Protein AF-A0A0G4HJS1-F1 (afdb_monomer_lite)

Organism: NCBI:txid1169474

Sequence (322 aa):
MRLSVVKHRDQETLGEFMQKNVDGKSRYFSDEWAATKKPARRHFAYYDTVCHKKWFRDRQTDVHTNTIETTWRVVKAFVPRRRFGKDTLQQSLDECEWRRKFDHNVWEAFWEAARRFTFRVIRRTPEVDAVVHEENLWKEAAREVVAEEKKQLREQERKATEEAKLFNEWKFAAEFVVNEEEELEKERDEKRKRAEDLHSDARRYSRGTVPEPAPLPPLSPPPPPQVKSTIESSAMTTITQVPEQLRETYREREKMRLADIRAEVIWEVPEQLLNLIKQPKISPATLQTPPPAILSPLPPPTLSTPWSHLPPMQEPPSKVVL

Radius of gyration: 43.16 Å; chains: 1; bounding box: 102×64×114 Å

pLDDT: mean 78.16, std 17.98, range [33.72, 97.06]

Structure (mmCIF, N/CA/C/O backbone):
data_AF-A0A0G4HJS1-F1
#
_entry.id   AF-A0A0G4HJS1-F1
#
loop_
_atom_site.group_PDB
_atom_site.id
_atom_site.type_symbol
_atom_site.label_atom_id
_atom_site.label_alt_id
_atom_site.label_comp_id
_atom_site.label_asym_id
_atom_site.label_entity_id
_atom_site.label_seq_id
_atom_site.pdbx_PDB_ins_code
_atom_site.Cartn_x
_atom_site.Cartn_y
_atom_site.Cartn_z
_atom_site.occupancy
_atom_site.B_iso_or_equiv
_atom_site.auth_seq_id
_atom_site.auth_comp_id
_atom_site.auth_asym_id
_atom_site.auth_atom_id
_atom_site.pdbx_PDB_model_num
ATOM 1 N N . MET A 1 1 ? -2.310 -5.913 23.557 1.00 76.81 1 MET A N 1
ATOM 2 C CA . MET A 1 1 ? -1.598 -5.509 22.322 1.00 76.81 1 MET A CA 1
ATOM 3 C C . MET A 1 1 ? -2.419 -4.430 21.637 1.00 76.81 1 MET A C 1
ATOM 5 O O . MET A 1 1 ? -3.595 -4.683 21.446 1.00 76.81 1 MET A O 1
ATOM 9 N N . ARG A 1 2 ? -1.823 -3.286 21.285 1.00 87.31 2 ARG A N 1
ATOM 10 C CA . ARG A 1 2 ? -2.481 -2.193 20.548 1.00 87.31 2 ARG A CA 1
ATOM 11 C C . ARG A 1 2 ? -2.093 -2.262 19.071 1.00 87.31 2 ARG A C 1
ATOM 13 O O . ARG A 1 2 ? -0.900 -2.373 18.781 1.00 87.31 2 ARG A O 1
ATOM 20 N N . LEU A 1 3 ? -3.053 -2.189 18.153 1.00 90.50 3 LEU A N 1
ATOM 21 C CA . LEU A 1 3 ? -2.788 -2.180 16.707 1.00 90.50 3 LEU A CA 1
ATOM 22 C C . LEU A 1 3 ? -3.245 -0.864 16.074 1.00 90.50 3 LEU A C 1
ATOM 24 O O . LEU A 1 3 ? -4.370 -0.415 16.277 1.00 90.50 3 LEU A O 1
ATOM 28 N N . SER A 1 4 ? -2.383 -0.224 15.284 1.00 89.12 4 SER A N 1
ATOM 29 C CA . SER A 1 4 ? -2.742 1.036 14.626 1.00 89.12 4 SER A CA 1
ATOM 30 C C . SER A 1 4 ? -2.147 1.172 13.233 1.00 89.12 4 SER A C 1
ATOM 32 O O . SER A 1 4 ? -0.998 0.802 12.984 1.00 89.12 4 SER A O 1
ATOM 34 N N . VAL A 1 5 ? -2.948 1.722 12.324 1.00 90.38 5 VAL A N 1
ATOM 35 C CA . VAL A 1 5 ? -2.524 2.128 10.989 1.00 90.38 5 VAL A CA 1
ATOM 36 C C . VAL A 1 5 ? -1.773 3.443 11.104 1.00 90.38 5 VAL A C 1
ATOM 38 O O . VAL A 1 5 ? -2.255 4.408 11.692 1.00 90.38 5 VAL A O 1
ATOM 41 N N . VAL A 1 6 ? -0.590 3.484 10.504 1.00 87.88 6 VAL A N 1
ATOM 42 C CA . VAL A 1 6 ? 0.254 4.675 10.475 1.00 87.88 6 VAL A CA 1
ATOM 43 C C . VAL A 1 6 ? 0.352 5.172 9.034 1.00 87.88 6 VAL A C 1
ATOM 45 O O . VAL A 1 6 ? 0.538 4.373 8.114 1.00 87.88 6 VAL A O 1
ATOM 48 N N . LYS A 1 7 ? 0.201 6.489 8.828 1.00 84.69 7 LYS A N 1
ATOM 49 C CA . LYS A 1 7 ? 0.258 7.123 7.497 1.00 84.69 7 LYS A CA 1
ATOM 50 C C . LYS A 1 7 ? 1.628 6.950 6.843 1.00 84.69 7 LYS A C 1
ATOM 52 O O . LYS A 1 7 ? 1.700 6.560 5.677 1.00 84.69 7 LYS A O 1
ATOM 57 N N . HIS A 1 8 ? 2.678 7.231 7.611 1.00 88.38 8 HIS A N 1
ATOM 58 C CA . HIS A 1 8 ? 4.069 7.176 7.188 1.00 88.38 8 HIS A CA 1
ATOM 59 C C . HIS A 1 8 ? 4.886 6.342 8.170 1.00 88.38 8 HIS A C 1
ATOM 61 O O . HIS A 1 8 ? 4.605 6.279 9.361 1.00 88.38 8 HIS A O 1
ATOM 67 N N . ARG A 1 9 ? 5.898 5.657 7.645 1.00 88.19 9 ARG A N 1
ATOM 68 C CA . ARG A 1 9 ? 6.822 4.817 8.416 1.00 88.19 9 ARG A CA 1
ATOM 69 C C . ARG A 1 9 ? 8.121 5.564 8.723 1.00 88.19 9 ARG A C 1
ATOM 71 O O . ARG A 1 9 ? 9.197 4.976 8.695 1.00 88.19 9 ARG A O 1
ATOM 78 N N . ASP A 1 10 ? 8.020 6.871 8.933 1.00 92.31 10 ASP A N 1
ATOM 79 C CA . ASP A 1 10 ? 9.161 7.721 9.236 1.00 92.31 10 ASP A CA 1
ATOM 80 C C . ASP A 1 10 ? 9.447 7.774 10.740 1.00 92.31 10 ASP A C 1
ATOM 82 O O . ASP A 1 10 ? 8.701 7.284 11.589 1.00 92.31 10 ASP A O 1
ATOM 86 N N . GLN A 1 11 ? 10.602 8.345 11.054 1.00 92.50 11 GLN A N 1
ATOM 87 C CA . GLN A 1 11 ? 11.125 8.417 12.406 1.00 92.50 11 GLN A CA 1
ATOM 88 C C . GLN A 1 11 ? 10.251 9.281 13.336 1.00 92.50 11 GLN A C 1
ATOM 90 O O . GLN A 1 11 ? 10.161 9.003 14.531 1.00 92.50 11 GLN A O 1
ATOM 95 N N . GLU A 1 12 ? 9.646 10.341 12.800 1.00 91.75 12 GLU A N 1
ATOM 96 C CA . GLU A 1 12 ? 8.834 11.300 13.552 1.00 91.75 12 GLU A CA 1
ATOM 97 C C . GLU A 1 12 ? 7.493 10.684 13.943 1.00 91.75 12 GLU A C 1
ATOM 99 O O . GLU A 1 12 ? 7.189 10.592 15.134 1.00 91.75 12 GLU A O 1
ATOM 104 N N . THR A 1 13 ? 6.769 10.125 12.970 1.00 91.94 13 THR A N 1
ATOM 105 C CA . THR A 1 13 ? 5.471 9.482 13.201 1.00 91.94 13 THR A CA 1
ATOM 106 C C . THR A 1 13 ? 5.595 8.312 14.181 1.00 91.94 13 THR A C 1
ATOM 108 O O . THR A 1 13 ? 4.734 8.104 15.038 1.00 91.94 13 THR A O 1
ATOM 111 N N . LEU A 1 14 ? 6.686 7.541 14.099 1.00 91.00 14 LEU A N 1
ATOM 112 C CA . LEU A 1 14 ? 6.968 6.473 15.063 1.00 91.00 14 LEU A CA 1
ATOM 113 C C . LEU A 1 14 ? 7.257 7.012 16.466 1.00 91.00 14 LEU A C 1
ATOM 115 O O . LEU A 1 14 ? 6.815 6.409 17.440 1.00 91.00 14 LEU A O 1
ATOM 119 N N . GLY A 1 15 ? 7.983 8.126 16.576 1.00 91.44 15 GLY A N 1
ATOM 120 C CA . GLY A 1 15 ? 8.261 8.773 17.857 1.00 91.44 15 GLY A CA 1
ATOM 121 C C . GLY A 1 15 ? 6.986 9.223 18.562 1.00 91.44 15 GLY A C 1
ATOM 122 O O . GLY A 1 15 ? 6.779 8.869 19.722 1.00 91.44 15 GLY A O 1
ATOM 123 N N . GLU A 1 16 ? 6.095 9.907 17.844 1.00 92.19 16 GLU A N 1
ATOM 124 C CA . GLU A 1 16 ? 4.781 10.305 18.367 1.00 92.19 16 GLU A CA 1
ATOM 125 C C . GLU A 1 16 ? 3.945 9.090 18.783 1.00 92.19 16 GLU A C 1
ATOM 127 O O . GLU A 1 16 ? 3.324 9.073 19.851 1.00 92.19 16 GLU A O 1
ATOM 132 N N . PHE A 1 17 ? 3.955 8.037 17.958 1.00 91.00 17 PHE A N 1
ATOM 133 C CA . PHE A 1 17 ? 3.240 6.804 18.259 1.00 91.00 17 PHE A CA 1
ATOM 134 C C . PHE A 1 17 ? 3.755 6.142 19.544 1.00 91.00 17 PHE A C 1
ATOM 136 O O . PHE A 1 17 ? 2.949 5.757 20.395 1.00 91.00 17 PHE A O 1
ATOM 143 N N . MET A 1 18 ? 5.076 6.027 19.706 1.00 91.06 18 MET A N 1
ATOM 144 C CA . MET A 1 18 ? 5.700 5.468 20.910 1.00 91.06 18 MET A CA 1
ATOM 145 C C . MET A 1 18 ? 5.350 6.296 22.145 1.00 91.06 18 MET A C 1
ATOM 147 O O . MET A 1 18 ? 4.913 5.728 23.144 1.00 91.06 18 MET A O 1
ATOM 151 N N . GLN A 1 19 ? 5.460 7.624 22.051 1.00 91.19 19 GLN A N 1
ATOM 152 C CA . GLN A 1 19 ? 5.189 8.531 23.163 1.00 91.19 19 GLN A CA 1
ATOM 153 C C . GLN A 1 19 ? 3.741 8.461 23.645 1.00 91.19 19 GLN A C 1
ATOM 155 O O . GLN A 1 19 ? 3.477 8.490 24.846 1.00 91.19 19 GLN A O 1
ATOM 160 N N . LYS A 1 20 ? 2.797 8.341 22.711 1.00 91.69 20 LYS A N 1
ATOM 161 C CA . LYS A 1 20 ? 1.369 8.290 23.024 1.00 91.69 20 LYS A CA 1
ATOM 162 C C . LYS A 1 20 ? 0.923 6.952 23.615 1.00 91.69 20 LYS A C 1
ATOM 164 O O . LYS A 1 20 ? -0.044 6.924 24.372 1.00 91.69 20 LYS A O 1
ATOM 169 N N . ASN A 1 21 ? 1.562 5.847 23.228 1.00 88.94 21 ASN A N 1
ATOM 170 C CA . ASN A 1 21 ? 1.039 4.503 23.502 1.00 88.94 21 ASN A CA 1
ATOM 171 C C . ASN A 1 21 ? 1.884 3.679 24.480 1.00 88.94 21 ASN A C 1
ATOM 173 O O . ASN A 1 21 ? 1.404 2.644 24.941 1.00 88.94 21 ASN A O 1
ATOM 177 N N . VAL A 1 22 ? 3.119 4.087 24.783 1.00 90.44 22 VAL A N 1
ATOM 178 C CA . VAL A 1 22 ? 4.027 3.314 25.636 1.00 90.44 22 VAL A CA 1
ATOM 179 C C . VAL A 1 22 ? 4.645 4.217 26.697 1.00 90.44 22 VAL A C 1
ATOM 181 O O . VAL A 1 22 ? 5.186 5.282 26.395 1.00 90.44 22 VAL A O 1
ATOM 184 N N . ASP A 1 23 ? 4.597 3.771 27.951 1.00 91.69 23 ASP A N 1
ATOM 185 C CA . ASP A 1 23 ? 5.284 4.445 29.052 1.00 91.69 23 ASP A CA 1
ATOM 186 C C . ASP A 1 23 ? 6.803 4.422 28.809 1.00 91.69 23 ASP A C 1
ATOM 188 O O . ASP A 1 23 ? 7.380 3.354 28.588 1.00 91.69 23 ASP A O 1
ATOM 192 N N . GLY A 1 24 ? 7.452 5.589 28.878 1.00 91.69 24 GLY A N 1
ATOM 193 C CA . GLY A 1 24 ? 8.900 5.749 28.710 1.00 91.69 24 GLY A CA 1
ATOM 194 C C . GLY A 1 24 ? 9.736 4.993 29.752 1.00 91.69 24 GLY A C 1
ATOM 195 O O . GLY A 1 24 ? 10.917 4.726 29.527 1.00 91.69 24 GLY A O 1
ATOM 196 N N . LYS A 1 25 ? 9.134 4.574 30.874 1.00 93.06 25 LYS A N 1
ATOM 197 C CA . LYS A 1 25 ? 9.781 3.687 31.860 1.00 93.06 25 LYS A CA 1
ATOM 198 C C . LYS A 1 25 ? 9.839 2.219 31.421 1.00 93.06 25 LYS A C 1
ATOM 200 O O . LYS A 1 25 ? 10.519 1.417 32.060 1.00 93.06 25 LYS A O 1
ATOM 205 N N . SER A 1 26 ? 9.132 1.851 30.354 1.00 91.44 26 SER A N 1
ATOM 206 C CA . SER A 1 26 ? 9.121 0.486 29.823 1.00 91.44 26 SER A CA 1
ATOM 207 C C . SER A 1 26 ? 10.447 0.138 29.145 1.00 91.44 26 SER A C 1
ATOM 209 O O . SER A 1 26 ? 11.143 1.002 28.613 1.00 91.44 26 SER A O 1
ATOM 211 N N . ARG A 1 27 ? 10.772 -1.158 29.110 1.00 91.56 27 ARG A N 1
ATOM 212 C CA . ARG A 1 27 ? 11.872 -1.682 28.291 1.00 91.56 27 ARG A CA 1
ATOM 213 C C . ARG A 1 27 ? 11.388 -1.841 26.856 1.00 91.56 27 ARG A C 1
ATOM 215 O O . ARG A 1 27 ? 10.432 -2.579 26.619 1.00 91.56 27 ARG A O 1
ATOM 222 N N . TYR A 1 28 ? 12.041 -1.166 25.918 1.00 91.38 28 TYR A N 1
ATOM 223 C CA . TYR A 1 28 ? 11.690 -1.235 24.505 1.00 91.38 28 TYR A CA 1
ATOM 224 C C . TYR A 1 28 ? 12.727 -2.042 23.722 1.00 91.38 28 TYR A C 1
ATOM 226 O O . TYR A 1 28 ? 13.925 -1.768 23.789 1.00 91.38 28 TYR A O 1
ATOM 234 N N . PHE A 1 29 ? 12.23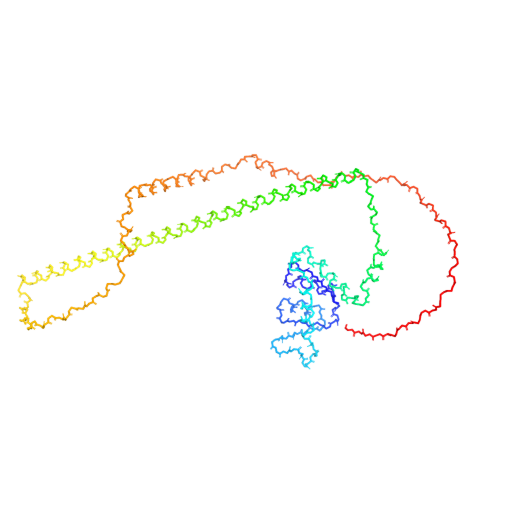8 -2.997 22.933 1.00 91.12 29 PHE A N 1
ATOM 235 C CA . PHE A 1 29 ? 13.033 -3.799 22.010 1.00 91.12 29 PHE A CA 1
ATOM 236 C C . PHE A 1 29 ? 12.494 -3.620 20.591 1.00 91.12 29 PHE A C 1
ATOM 238 O O . PHE A 1 29 ? 11.285 -3.737 20.383 1.00 91.12 29 PHE A O 1
ATOM 245 N N . SER A 1 30 ? 13.364 -3.365 19.611 1.00 89.38 30 SER A N 1
ATOM 246 C CA . SER A 1 30 ? 12.977 -3.392 18.191 1.00 89.38 30 SER A CA 1
ATOM 247 C C . SER A 1 30 ? 13.836 -4.325 17.357 1.00 89.38 30 SER A C 1
ATOM 249 O O . SER A 1 30 ? 14.963 -4.657 17.726 1.00 89.38 30 SER A O 1
ATOM 251 N N . ASP A 1 31 ? 13.319 -4.682 16.183 1.00 83.19 31 ASP A N 1
ATOM 252 C CA . ASP A 1 31 ? 14.172 -5.090 15.076 1.00 83.19 31 ASP A CA 1
ATOM 253 C C . ASP A 1 31 ? 15.105 -3.920 14.712 1.00 83.19 31 ASP A C 1
ATOM 255 O O . ASP A 1 31 ? 14.811 -2.762 15.011 1.00 83.19 31 ASP A O 1
ATOM 259 N N . GLU A 1 32 ? 16.279 -4.191 14.141 1.00 87.31 32 GLU A N 1
ATOM 260 C CA . GLU A 1 32 ? 17.348 -3.205 13.871 1.00 87.31 32 GLU A CA 1
ATOM 261 C C . GLU A 1 32 ? 16.975 -2.129 12.816 1.00 87.31 32 GLU A C 1
ATOM 263 O O . GLU A 1 32 ? 17.823 -1.615 12.083 1.00 87.31 32 GLU A O 1
ATOM 268 N N . TRP A 1 33 ? 15.700 -1.766 12.702 1.00 88.44 33 TRP A N 1
ATOM 269 C CA . TRP A 1 33 ? 15.197 -0.783 11.768 1.00 88.44 33 TRP A CA 1
ATOM 270 C C . TRP A 1 33 ? 15.646 0.637 12.141 1.00 88.44 33 TRP A C 1
ATOM 272 O O . TRP A 1 33 ? 15.398 1.153 13.229 1.00 88.44 33 TRP A O 1
ATOM 282 N N . ALA A 1 34 ? 16.303 1.321 11.203 1.00 89.69 34 ALA A N 1
ATOM 283 C CA . ALA A 1 34 ? 16.937 2.614 11.462 1.00 89.69 34 ALA A CA 1
ATOM 284 C C . ALA A 1 34 ? 15.970 3.705 11.970 1.00 89.69 34 ALA A C 1
ATOM 286 O O . ALA A 1 34 ? 16.377 4.565 12.756 1.00 89.69 34 ALA A O 1
ATOM 287 N N . ALA A 1 35 ? 14.699 3.659 11.555 1.00 89.62 35 ALA A N 1
ATOM 288 C CA . ALA A 1 35 ? 13.689 4.649 11.924 1.00 89.62 35 ALA A CA 1
ATOM 289 C C . ALA A 1 35 ? 13.254 4.565 13.400 1.00 89.62 35 ALA A C 1
ATOM 291 O O . ALA A 1 35 ? 12.816 5.569 13.954 1.00 89.62 35 ALA A O 1
ATOM 292 N N . THR A 1 36 ? 13.404 3.419 14.075 1.00 89.62 36 THR A N 1
ATOM 293 C CA . THR A 1 36 ? 13.027 3.275 15.497 1.00 89.62 36 THR A CA 1
ATOM 294 C C . THR A 1 36 ? 14.142 3.719 16.439 1.00 89.62 36 THR A C 1
ATOM 296 O O . THR A 1 36 ? 13.873 4.183 17.545 1.00 89.62 36 THR A O 1
ATOM 299 N N . LYS A 1 37 ? 15.403 3.644 15.997 1.00 91.88 37 LYS A N 1
ATOM 300 C CA . LYS A 1 37 ? 16.584 3.828 16.853 1.00 91.88 37 LYS A CA 1
ATOM 301 C C . LYS A 1 37 ? 16.638 5.183 17.557 1.00 91.88 37 LYS A C 1
ATOM 303 O O . LYS A 1 37 ? 16.855 5.250 18.764 1.00 91.88 37 LYS A O 1
ATOM 308 N N . LYS A 1 38 ? 16.493 6.280 16.808 1.00 92.62 38 LYS A N 1
ATOM 309 C CA . LYS A 1 38 ? 16.535 7.637 17.378 1.00 92.62 38 LYS A CA 1
ATOM 310 C C . LYS A 1 38 ? 15.334 7.947 18.291 1.00 92.62 38 LYS A C 1
ATOM 312 O O . LYS A 1 38 ? 15.589 8.436 19.388 1.00 92.62 38 LYS A O 1
ATOM 317 N N . PRO A 1 39 ? 14.066 7.705 17.901 1.00 92.44 39 PRO A N 1
ATOM 318 C CA . PRO A 1 39 ? 12.923 8.028 18.752 1.00 92.44 39 PRO A CA 1
ATOM 319 C C . PRO A 1 39 ? 12.890 7.149 20.001 1.00 92.44 39 PRO A C 1
ATOM 321 O O . PRO A 1 39 ? 12.662 7.664 21.092 1.00 92.44 39 PRO A O 1
ATOM 324 N N . ALA A 1 40 ? 13.229 5.864 19.884 1.00 92.12 40 ALA A N 1
ATOM 325 C CA . ALA A 1 40 ? 13.224 4.971 21.031 1.00 92.12 40 ALA A CA 1
ATOM 326 C C . ALA A 1 40 ? 14.287 5.352 22.076 1.00 92.12 40 ALA A C 1
ATOM 328 O O . ALA A 1 40 ? 13.981 5.403 23.262 1.00 92.12 40 ALA A O 1
ATOM 329 N N . ARG A 1 41 ? 15.501 5.736 21.649 1.00 92.31 41 ARG A N 1
ATOM 330 C CA . ARG A 1 41 ? 16.540 6.258 22.560 1.00 92.31 41 ARG A CA 1
ATOM 331 C C . ARG A 1 41 ? 16.171 7.574 23.246 1.00 92.31 41 ARG A C 1
ATOM 333 O O . ARG A 1 41 ? 16.755 7.891 24.273 1.00 92.31 41 ARG A O 1
ATOM 340 N N . ARG A 1 42 ? 15.278 8.371 22.651 1.00 92.50 42 ARG A N 1
ATOM 341 C CA . ARG A 1 42 ? 14.815 9.635 23.243 1.00 92.50 42 ARG A CA 1
ATOM 342 C C . ARG A 1 42 ? 13.711 9.417 24.273 1.00 92.50 42 ARG A C 1
ATOM 344 O O . ARG A 1 42 ? 13.658 10.162 25.242 1.00 92.50 42 ARG A O 1
ATOM 351 N N . HIS A 1 43 ? 12.827 8.448 24.036 1.00 92.38 43 HIS A N 1
ATOM 352 C CA . HIS A 1 43 ? 11.610 8.263 24.832 1.00 92.38 43 HIS A CA 1
ATOM 353 C C . HIS A 1 43 ? 11.745 7.203 25.930 1.00 92.38 43 HIS A C 1
ATOM 355 O O . HIS A 1 43 ? 11.151 7.353 26.995 1.00 92.38 43 HIS A O 1
ATOM 361 N N . PHE A 1 44 ? 12.522 6.141 25.700 1.00 93.88 44 PHE A N 1
ATOM 362 C CA . PHE A 1 44 ? 12.624 5.024 26.637 1.00 93.88 44 PHE A CA 1
ATOM 363 C C . PHE A 1 44 ? 13.896 5.078 27.476 1.00 93.88 44 PHE A C 1
ATOM 365 O O . PHE A 1 44 ? 14.991 5.287 26.955 1.00 93.88 44 PHE A O 1
ATOM 372 N N . ALA A 1 45 ? 13.753 4.800 28.773 1.00 90.81 45 ALA A N 1
ATOM 373 C CA . ALA A 1 45 ? 14.884 4.663 29.690 1.00 90.81 45 ALA A CA 1
ATOM 374 C C . ALA A 1 45 ? 15.785 3.468 29.329 1.00 90.81 45 ALA A C 1
ATOM 376 O O . ALA A 1 45 ? 16.992 3.505 29.562 1.00 90.81 45 ALA A O 1
ATOM 377 N N . TYR A 1 46 ? 15.202 2.418 28.742 1.00 91.62 46 TYR A N 1
ATOM 378 C CA . TYR A 1 46 ? 15.926 1.247 28.265 1.00 91.62 46 TYR A CA 1
ATOM 379 C C . TYR A 1 46 ? 15.505 0.902 26.836 1.00 91.62 46 TYR A C 1
ATOM 381 O O . TYR A 1 46 ? 14.334 0.622 26.565 1.00 91.62 46 TYR A O 1
ATOM 389 N N . TYR A 1 47 ? 16.491 0.901 25.942 1.00 91.94 47 TYR A N 1
ATOM 390 C CA . TYR A 1 47 ? 16.349 0.576 24.530 1.00 91.94 47 TYR A CA 1
ATOM 391 C C . TYR A 1 47 ? 17.406 -0.448 24.134 1.00 91.94 47 TYR A C 1
ATOM 393 O O . TYR A 1 47 ? 18.599 -0.181 24.299 1.00 91.94 47 TYR A O 1
ATOM 401 N N . ASP A 1 48 ? 16.971 -1.552 23.536 1.00 91.38 48 ASP A N 1
ATOM 402 C CA . ASP A 1 48 ? 17.867 -2.515 22.905 1.00 91.38 48 ASP A CA 1
ATOM 403 C C . ASP A 1 48 ? 17.306 -3.017 21.565 1.00 91.38 48 ASP A C 1
ATOM 405 O O . ASP A 1 48 ? 16.141 -2.792 21.220 1.00 91.38 48 ASP A O 1
ATOM 409 N N . THR A 1 49 ? 18.151 -3.668 20.773 1.00 90.25 49 THR A N 1
ATOM 410 C CA . THR A 1 49 ? 17.797 -4.190 19.449 1.00 90.25 49 THR A CA 1
ATOM 411 C C . THR A 1 49 ? 17.969 -5.689 19.380 1.00 90.25 49 THR A C 1
ATOM 413 O O . THR A 1 49 ? 18.975 -6.221 19.840 1.00 90.25 49 THR A O 1
ATOM 416 N N . VAL A 1 50 ? 17.040 -6.360 18.705 1.00 87.69 50 VAL A N 1
ATOM 417 C CA . VAL A 1 50 ? 17.122 -7.798 18.461 1.00 87.69 50 VAL A CA 1
ATOM 418 C C . VAL A 1 50 ? 17.290 -8.064 16.970 1.00 87.69 50 VAL A C 1
ATOM 420 O O . VAL A 1 50 ? 16.515 -7.606 16.131 1.00 87.69 50 VAL A O 1
ATOM 423 N N . CYS A 1 51 ? 18.323 -8.832 16.629 1.00 85.81 51 CYS A N 1
ATOM 424 C CA . CYS A 1 51 ? 18.601 -9.227 15.255 1.00 85.81 51 CYS A CA 1
ATOM 425 C C . CYS A 1 51 ? 17.970 -10.596 14.957 1.00 85.81 51 CYS A C 1
ATOM 427 O O . CYS A 1 51 ? 18.507 -11.632 15.359 1.00 85.81 51 CYS A O 1
ATOM 429 N N . HIS A 1 52 ? 16.876 -10.612 14.186 1.00 76.69 52 HIS A N 1
ATOM 430 C CA . HIS A 1 52 ? 16.164 -11.841 13.788 1.00 76.69 52 HIS A CA 1
ATOM 431 C C . HIS A 1 52 ? 17.047 -12.856 13.041 1.00 76.69 52 HIS A C 1
ATOM 433 O O . HIS A 1 52 ? 16.758 -14.047 13.039 1.00 76.69 52 HIS A O 1
ATOM 439 N N . LYS A 1 53 ? 18.146 -12.407 12.418 1.00 83.25 53 LYS A N 1
ATOM 440 C CA . LYS A 1 53 ? 19.096 -13.297 11.729 1.00 83.25 53 LYS A CA 1
ATOM 441 C C . LYS A 1 53 ? 19.984 -14.096 12.683 1.00 83.25 53 LYS A C 1
ATOM 443 O O . LYS A 1 53 ? 20.558 -15.093 12.263 1.00 83.25 53 LYS A O 1
ATOM 448 N N . LYS A 1 54 ? 20.160 -13.628 13.922 1.00 82.44 54 LYS A N 1
ATOM 449 C CA . LYS A 1 54 ? 21.122 -14.202 14.873 1.00 82.44 54 LYS A CA 1
ATOM 450 C C . LYS A 1 54 ? 20.444 -15.080 15.917 1.00 82.44 54 LYS A C 1
ATOM 452 O O . LYS A 1 54 ? 20.964 -16.147 16.226 1.00 82.44 54 LYS A O 1
ATOM 457 N N . TRP A 1 55 ? 19.300 -14.647 16.452 1.00 76.31 55 TRP A N 1
ATOM 458 C CA . TRP A 1 55 ? 18.681 -15.295 17.609 1.00 76.31 55 TRP A CA 1
ATOM 459 C C . TRP A 1 55 ? 17.146 -15.295 17.517 1.00 76.31 55 TRP A C 1
ATOM 461 O O . TRP A 1 55 ? 16.531 -14.257 17.284 1.00 76.31 55 TRP A O 1
ATOM 471 N N . PHE A 1 56 ? 16.523 -16.457 17.753 1.00 77.88 56 PHE A N 1
ATOM 472 C CA . PHE A 1 56 ? 15.063 -16.591 17.944 1.00 77.88 56 PHE A CA 1
ATOM 473 C C . PHE A 1 56 ? 14.616 -16.245 19.376 1.00 77.88 56 PHE A C 1
ATOM 475 O O . PHE A 1 56 ? 13.485 -15.827 19.632 1.00 77.88 56 PHE A O 1
ATOM 482 N N . ARG A 1 57 ? 15.530 -16.456 20.323 1.00 83.56 57 ARG A N 1
ATOM 483 C CA . ARG A 1 57 ? 15.461 -16.039 21.719 1.00 83.56 57 ARG A CA 1
ATOM 484 C C . ARG A 1 57 ? 16.829 -15.470 22.043 1.00 83.56 57 ARG A C 1
ATOM 486 O O . ARG A 1 57 ? 17.819 -16.202 21.957 1.00 83.56 57 ARG A O 1
ATOM 493 N N . ASP A 1 58 ? 16.895 -14.184 22.339 1.00 81.50 58 ASP A N 1
ATOM 494 C CA . ASP A 1 58 ? 18.151 -13.584 22.768 1.00 81.50 58 ASP A CA 1
ATOM 495 C C . ASP A 1 58 ? 18.501 -14.107 24.168 1.00 81.50 58 ASP A C 1
ATOM 497 O O . ASP A 1 58 ? 17.715 -13.982 25.102 1.00 81.50 58 ASP A O 1
ATOM 501 N N . ARG A 1 59 ? 19.675 -14.729 24.313 1.00 79.62 59 ARG A N 1
ATOM 502 C CA . ARG A 1 59 ? 20.113 -15.337 25.578 1.00 79.62 59 ARG A CA 1
ATOM 503 C C . ARG A 1 59 ? 20.435 -14.307 26.659 1.00 79.62 59 ARG A C 1
ATOM 505 O O . ARG A 1 59 ? 20.446 -14.677 27.828 1.00 79.62 59 ARG A O 1
ATOM 512 N N . GLN A 1 60 ? 20.742 -13.064 26.287 1.00 83.75 60 GLN A N 1
ATOM 513 C CA . GLN A 1 60 ? 21.095 -12.018 27.251 1.00 83.75 60 GLN A CA 1
ATOM 514 C C . GLN A 1 60 ? 19.859 -11.281 27.764 1.00 83.75 60 GLN A C 1
ATOM 516 O O . GLN A 1 60 ? 19.728 -11.051 28.963 1.00 83.75 60 GLN A O 1
ATOM 521 N N . THR A 1 61 ? 18.951 -10.922 26.858 1.00 82.19 61 THR A N 1
ATOM 522 C CA . THR A 1 61 ? 17.768 -10.110 27.182 1.00 82.19 61 THR A CA 1
ATOM 523 C C . THR A 1 61 ? 16.508 -10.941 27.433 1.00 82.19 61 THR A C 1
ATOM 525 O O . THR A 1 61 ? 15.505 -10.409 27.905 1.00 82.19 61 THR A O 1
ATOM 528 N N . ASP A 1 62 ? 16.561 -12.242 27.134 1.00 85.12 62 ASP A N 1
ATOM 529 C CA . ASP A 1 62 ? 15.447 -13.195 27.155 1.00 85.12 62 ASP A CA 1
ATOM 530 C C . ASP A 1 62 ? 14.279 -12.844 26.217 1.00 85.12 62 ASP A C 1
ATOM 532 O O . ASP A 1 62 ? 13.158 -13.338 26.353 1.00 85.12 62 ASP A O 1
ATOM 536 N N . VAL A 1 63 ? 14.525 -11.979 25.230 1.00 85.81 63 VAL A N 1
ATOM 537 C CA . VAL A 1 63 ? 13.483 -11.518 24.311 1.00 85.81 63 VAL A CA 1
ATOM 538 C C . VAL A 1 63 ? 13.203 -12.567 23.242 1.00 85.81 63 VAL A C 1
ATOM 540 O O . VAL A 1 63 ? 14.094 -13.008 22.512 1.00 85.81 63 VAL A O 1
ATOM 543 N N . HIS A 1 64 ? 11.927 -12.934 23.122 1.00 86.00 64 HIS A N 1
ATOM 544 C CA . HIS A 1 64 ? 11.423 -13.898 22.150 1.00 86.00 64 HIS A CA 1
ATOM 545 C C . HIS A 1 64 ? 10.882 -13.204 20.893 1.00 86.00 64 HIS A C 1
ATOM 547 O O . HIS A 1 64 ? 9.753 -12.705 20.875 1.00 86.00 64 HIS A O 1
ATOM 553 N N . THR A 1 65 ? 11.643 -13.240 19.800 1.00 83.25 65 THR A N 1
ATOM 554 C CA . THR A 1 65 ? 11.202 -12.696 18.501 1.00 83.25 65 THR A CA 1
ATOM 555 C C . THR A 1 65 ? 10.076 -13.522 17.876 1.00 83.25 65 THR A C 1
ATOM 557 O O . THR A 1 65 ? 9.184 -12.975 17.224 1.00 83.25 65 THR A O 1
ATOM 560 N N . ASN A 1 66 ? 10.022 -14.822 18.175 1.00 85.75 66 ASN A N 1
ATOM 561 C CA . ASN A 1 66 ? 8.944 -15.707 17.725 1.00 85.75 66 ASN A CA 1
ATOM 562 C C . ASN A 1 66 ? 7.551 -15.232 18.166 1.00 85.75 66 ASN A C 1
ATOM 564 O O . ASN A 1 66 ? 6.573 -15.437 17.442 1.00 85.75 66 ASN A O 1
ATOM 568 N N . THR A 1 67 ? 7.441 -14.585 19.330 1.00 85.44 67 THR A N 1
ATOM 569 C CA . THR A 1 67 ? 6.157 -14.107 19.853 1.00 85.44 67 THR A CA 1
ATOM 570 C C . THR A 1 67 ? 5.590 -13.000 18.972 1.00 85.44 67 THR A C 1
ATOM 572 O O . THR A 1 67 ? 4.424 -13.069 18.573 1.00 85.44 67 THR A O 1
ATOM 575 N N . ILE A 1 68 ? 6.405 -12.006 18.597 1.00 86.38 68 ILE A N 1
ATOM 576 C CA . ILE A 1 68 ? 5.947 -10.905 17.740 1.00 86.38 68 ILE A CA 1
ATOM 577 C C . ILE A 1 68 ? 5.695 -11.380 16.302 1.00 86.38 68 ILE A C 1
ATOM 579 O O . ILE A 1 68 ? 4.710 -10.975 15.686 1.00 86.38 68 ILE A O 1
ATOM 583 N N . GLU A 1 69 ? 6.499 -12.311 15.784 1.00 88.81 69 GLU A N 1
ATOM 584 C CA . GLU A 1 69 ? 6.286 -12.901 14.456 1.00 88.81 69 GLU A CA 1
ATOM 585 C C . GLU A 1 69 ? 4.992 -13.715 14.379 1.00 88.81 69 GLU A C 1
ATOM 587 O O . GLU A 1 69 ? 4.202 -13.559 13.441 1.00 88.81 69 GLU A O 1
ATOM 592 N N . THR A 1 70 ? 4.737 -14.548 15.389 1.00 89.62 70 THR A N 1
ATOM 593 C CA . THR A 1 70 ? 3.489 -15.315 15.503 1.00 89.62 70 THR A CA 1
ATOM 594 C C . THR A 1 70 ? 2.302 -14.369 15.633 1.00 89.62 70 THR A C 1
ATOM 596 O O . THR A 1 70 ? 1.288 -14.528 14.948 1.00 89.62 70 THR A O 1
ATOM 599 N N . THR A 1 71 ? 2.460 -13.313 16.433 1.00 90.56 71 THR A N 1
ATOM 600 C CA . THR A 1 71 ? 1.457 -12.260 16.585 1.00 90.56 71 THR A CA 1
ATOM 601 C C . THR A 1 71 ? 1.127 -11.616 15.239 1.00 90.56 71 THR A C 1
ATOM 603 O O . THR A 1 71 ? -0.057 -11.507 14.904 1.00 90.56 71 THR A O 1
ATOM 606 N N . TRP A 1 72 ? 2.137 -11.257 14.441 1.00 91.00 72 TRP A N 1
ATOM 607 C CA . TRP A 1 72 ? 1.964 -10.701 13.097 1.00 91.00 72 TRP A CA 1
ATOM 608 C C . TRP A 1 72 ? 1.364 -11.691 12.104 1.00 91.00 72 TRP A C 1
ATOM 610 O O . TRP A 1 72 ? 0.576 -11.288 11.247 1.00 91.00 72 TRP A O 1
ATOM 620 N N . ARG A 1 73 ? 1.708 -12.979 12.192 1.00 92.56 73 ARG A N 1
ATOM 621 C CA . ARG A 1 73 ? 1.112 -14.026 11.350 1.00 92.56 73 ARG A CA 1
ATOM 622 C C . ARG A 1 73 ? -0.396 -14.103 11.568 1.00 92.56 73 ARG A C 1
ATOM 624 O O . ARG A 1 73 ? -1.139 -14.090 10.592 1.00 92.56 73 ARG A O 1
ATOM 631 N N . VAL A 1 74 ? -0.834 -14.108 12.824 1.00 91.69 74 VAL A N 1
ATOM 632 C CA . VAL A 1 74 ? -2.260 -14.135 13.177 1.00 91.69 74 VAL A CA 1
ATOM 633 C C . VAL A 1 74 ? -2.971 -12.859 12.717 1.00 91.69 74 VAL A C 1
ATOM 635 O O . VAL A 1 74 ? -4.029 -12.957 12.108 1.00 91.69 74 VAL A O 1
ATOM 638 N N . VAL A 1 75 ? -2.372 -11.673 12.902 1.00 93.25 75 VAL A N 1
ATOM 639 C CA . VAL A 1 75 ? -2.959 -10.409 12.405 1.00 93.25 75 VAL A CA 1
ATOM 640 C C . VAL A 1 75 ? -3.128 -10.442 10.882 1.00 93.25 75 VAL A C 1
ATOM 642 O O . VAL A 1 75 ? -4.191 -10.106 10.369 1.00 93.25 75 VAL A O 1
ATOM 645 N N . LYS A 1 76 ? -2.114 -10.906 10.140 1.00 91.00 76 LYS A N 1
ATOM 646 C CA . LYS A 1 76 ? -2.191 -11.025 8.673 1.00 91.00 76 LYS A CA 1
ATOM 647 C C . LYS A 1 76 ? -3.214 -12.060 8.205 1.00 91.00 76 LYS A C 1
ATOM 649 O O . LYS A 1 76 ? -3.800 -11.869 7.147 1.00 91.00 76 LYS A O 1
ATOM 654 N N . ALA A 1 77 ? -3.401 -13.146 8.954 1.00 92.50 77 ALA A N 1
ATOM 655 C CA . ALA A 1 77 ? -4.420 -14.149 8.654 1.00 92.50 77 ALA A CA 1
ATOM 656 C C . ALA A 1 77 ? -5.835 -13.625 8.941 1.00 92.50 77 ALA A C 1
ATOM 658 O O . ALA A 1 77 ? -6.774 -13.972 8.231 1.00 92.50 77 ALA A O 1
ATOM 659 N N . PHE A 1 78 ? -5.975 -12.769 9.957 1.00 92.12 78 PHE A N 1
ATOM 660 C CA . PHE A 1 78 ? -7.250 -12.187 10.354 1.00 92.12 78 PHE A CA 1
ATOM 661 C C . PHE A 1 78 ? -7.760 -11.141 9.358 1.00 92.12 78 PHE A C 1
ATOM 663 O O . PHE A 1 78 ? -8.943 -11.129 9.026 1.00 92.12 78 PHE A O 1
ATOM 670 N N . VAL A 1 79 ? -6.884 -10.257 8.869 1.00 92.19 79 VAL A N 1
ATOM 671 C CA . VAL A 1 79 ? -7.290 -9.160 7.981 1.00 92.19 79 VAL A CA 1
ATOM 672 C C . VAL A 1 79 ? -7.409 -9.655 6.529 1.00 92.19 79 VAL A C 1
ATOM 674 O O . VAL A 1 79 ? -6.398 -10.005 5.916 1.00 92.19 79 VAL A O 1
ATOM 677 N N . PRO A 1 80 ? -8.605 -9.623 5.906 1.00 88.38 80 PRO A N 1
ATOM 678 C CA . PRO A 1 80 ? -8.757 -10.000 4.504 1.00 88.38 80 PRO A CA 1
ATOM 679 C C . PRO A 1 80 ? -8.002 -9.035 3.585 1.00 88.38 80 PRO A C 1
ATOM 681 O O . PRO A 1 80 ? -8.087 -7.821 3.767 1.00 88.38 80 PRO A O 1
ATOM 684 N N . ARG A 1 81 ? -7.367 -9.543 2.518 1.00 87.62 81 ARG A N 1
ATOM 685 C CA . ARG A 1 81 ? -6.609 -8.714 1.552 1.00 87.62 81 ARG A CA 1
ATOM 686 C C . ARG A 1 81 ? -7.405 -7.526 0.998 1.00 87.62 81 ARG A C 1
ATOM 688 O O . ARG A 1 81 ? -6.865 -6.435 0.859 1.00 87.62 81 ARG A O 1
ATOM 695 N N . ARG A 1 82 ? -8.708 -7.708 0.747 1.00 86.50 82 ARG A N 1
ATOM 696 C CA . ARG A 1 82 ? -9.619 -6.645 0.275 1.00 86.50 82 ARG A CA 1
ATOM 697 C C . ARG A 1 82 ? -9.766 -5.460 1.242 1.00 86.50 82 ARG A C 1
ATOM 699 O O . ARG A 1 82 ? -10.243 -4.414 0.830 1.00 86.50 82 ARG A O 1
ATOM 706 N N . ARG A 1 83 ? -9.382 -5.621 2.514 1.00 85.88 83 ARG A N 1
ATOM 707 C CA . ARG A 1 83 ? -9.458 -4.590 3.563 1.00 85.88 83 ARG A CA 1
ATOM 708 C C . ARG A 1 83 ? -8.114 -3.929 3.871 1.00 85.88 83 ARG A C 1
ATOM 710 O O . ARG A 1 83 ? -8.026 -3.170 4.829 1.00 85.88 83 ARG A O 1
ATOM 717 N N . PHE A 1 84 ? -7.078 -4.169 3.064 1.00 85.44 84 PHE A N 1
ATOM 718 C CA . PHE A 1 84 ? -5.770 -3.518 3.230 1.00 85.44 84 PHE A CA 1
ATOM 719 C C . PHE A 1 84 ? -5.772 -2.027 2.838 1.00 85.44 84 PHE A C 1
ATOM 721 O O . PHE A 1 84 ? -4.750 -1.358 2.977 1.00 85.44 84 PHE A O 1
ATOM 728 N N . GLY A 1 85 ? -6.906 -1.490 2.372 1.00 83.19 85 GLY A N 1
ATOM 729 C CA . GLY A 1 85 ? -7.099 -0.052 2.197 1.00 83.19 85 GLY A CA 1
ATOM 730 C C . GLY A 1 85 ? -7.027 0.695 3.532 1.00 83.19 85 GLY A C 1
ATOM 731 O O . GLY A 1 85 ? -7.460 0.178 4.563 1.00 83.19 85 GLY A O 1
ATOM 732 N N . LYS A 1 86 ? -6.484 1.921 3.510 1.00 73.88 86 LYS A N 1
ATOM 733 C CA . LYS A 1 86 ? -6.233 2.738 4.714 1.00 73.88 86 LYS A CA 1
ATOM 734 C C . LYS A 1 86 ? -7.487 2.914 5.578 1.00 73.88 86 LYS A C 1
ATOM 736 O O . LYS A 1 86 ? -7.392 2.819 6.797 1.00 73.88 86 LYS A O 1
ATOM 741 N N . ASP A 1 87 ? -8.642 3.078 4.941 1.00 82.00 87 ASP A N 1
ATOM 742 C CA . ASP A 1 87 ? -9.893 3.430 5.621 1.00 82.00 87 ASP A CA 1
ATOM 743 C C . ASP A 1 87 ? -10.549 2.233 6.323 1.00 82.00 87 ASP A C 1
ATOM 745 O O . ASP A 1 87 ? -11.238 2.390 7.328 1.00 82.00 87 ASP A O 1
ATOM 749 N N . THR A 1 88 ? -10.311 1.015 5.829 1.00 88.12 88 THR A N 1
ATOM 750 C CA . THR A 1 88 ? -10.919 -0.211 6.374 1.00 88.12 88 THR A CA 1
ATOM 751 C C . THR A 1 88 ? -9.973 -1.016 7.252 1.00 88.12 88 THR A C 1
ATOM 753 O O . THR A 1 88 ? -10.427 -1.840 8.046 1.00 88.12 88 THR A O 1
ATOM 756 N N . LEU A 1 89 ? -8.660 -0.810 7.106 1.00 92.44 89 LEU A N 1
ATOM 757 C CA . LEU A 1 89 ? -7.657 -1.606 7.802 1.00 92.44 89 LEU A CA 1
ATOM 758 C C . LEU A 1 89 ? -7.748 -1.419 9.318 1.00 92.44 89 LEU A C 1
ATOM 760 O O . LEU A 1 89 ? -7.715 -2.411 10.040 1.00 92.44 89 LEU A O 1
ATOM 764 N N . GLN A 1 90 ? -7.924 -0.181 9.798 1.00 93.19 90 GLN A N 1
ATOM 765 C CA . GLN A 1 90 ? -8.011 0.085 11.237 1.00 93.19 90 GLN A CA 1
ATOM 766 C C . GLN A 1 90 ? -9.179 -0.668 11.884 1.00 93.19 90 GLN A C 1
ATOM 768 O O . GLN A 1 90 ? -8.976 -1.308 12.904 1.00 93.19 90 GLN A O 1
ATOM 773 N N . GLN A 1 91 ? -10.352 -0.705 11.245 1.00 91.94 91 GLN A N 1
ATOM 774 C CA . GLN A 1 91 ? -11.511 -1.445 11.762 1.00 91.94 91 GLN A CA 1
ATOM 775 C C . GLN A 1 91 ? -11.210 -2.941 11.932 1.00 91.94 91 GLN A C 1
ATOM 777 O O . GLN A 1 91 ? -11.588 -3.548 12.930 1.00 91.94 91 GLN A O 1
ATOM 782 N N . SER A 1 92 ? -10.500 -3.547 10.975 1.00 93.31 92 SER A N 1
ATOM 783 C CA . SER A 1 92 ? -10.090 -4.952 11.081 1.00 93.31 92 SER A CA 1
ATOM 784 C C . SER A 1 92 ? -9.000 -5.176 12.133 1.00 93.31 92 SER A C 1
ATOM 786 O O . SER A 1 92 ? -8.964 -6.239 12.749 1.00 93.31 92 SER A O 1
ATOM 788 N N . LEU A 1 93 ? -8.119 -4.199 12.357 1.00 93.94 93 LEU A N 1
ATOM 789 C CA . LEU A 1 93 ? -7.136 -4.252 13.439 1.00 93.94 93 LEU A CA 1
ATOM 790 C C . LEU A 1 93 ? -7.801 -4.121 14.816 1.00 93.94 93 LEU A C 1
ATOM 792 O O . LEU A 1 93 ? -7.460 -4.892 15.710 1.00 93.94 93 LEU A O 1
ATOM 796 N N . ASP A 1 94 ? -8.773 -3.221 14.958 1.00 93.00 94 ASP A N 1
ATOM 797 C CA . ASP A 1 94 ? -9.556 -3.036 16.183 1.00 93.00 94 ASP A CA 1
ATOM 798 C C . ASP A 1 94 ? -10.355 -4.301 16.513 1.00 93.00 94 ASP A C 1
ATOM 800 O O . ASP A 1 94 ? -10.366 -4.751 17.657 1.00 93.00 94 ASP A O 1
ATOM 804 N N . GLU A 1 95 ? -10.968 -4.936 15.508 1.00 93.50 95 GLU A N 1
ATOM 805 C CA . GLU A 1 95 ? -11.651 -6.220 15.686 1.00 93.50 95 GLU A CA 1
ATOM 806 C C . GLU A 1 95 ? -10.671 -7.332 16.102 1.00 93.50 95 GLU A C 1
ATOM 808 O O . GLU A 1 95 ? -10.975 -8.136 16.986 1.00 93.50 95 GLU A O 1
ATOM 813 N N . CYS A 1 96 ? -9.472 -7.369 15.509 1.00 93.62 96 CYS A N 1
ATOM 814 C CA . CYS A 1 96 ? -8.429 -8.317 15.900 1.00 93.62 96 CYS A CA 1
ATOM 815 C C . CYS A 1 96 ? -7.975 -8.098 17.353 1.00 93.62 96 CYS A C 1
ATOM 817 O O . CYS A 1 96 ? -7.766 -9.068 18.086 1.00 93.62 96 CYS A O 1
ATOM 819 N N . GLU A 1 97 ? -7.802 -6.840 17.769 1.00 93.12 97 GLU A N 1
ATOM 820 C CA . GLU A 1 97 ? -7.460 -6.462 19.143 1.00 93.12 97 GLU A CA 1
ATOM 821 C C . GLU A 1 97 ? -8.586 -6.841 20.112 1.00 93.12 97 GLU A C 1
ATOM 823 O O . GLU A 1 97 ? -8.317 -7.449 21.150 1.00 93.12 97 GLU A O 1
ATOM 828 N N . TRP A 1 98 ? -9.840 -6.573 19.740 1.00 93.50 98 TRP A N 1
ATOM 829 C CA . TRP A 1 98 ? -11.029 -6.938 20.508 1.00 93.50 98 TRP A CA 1
ATOM 830 C C . TRP A 1 98 ? -11.106 -8.444 20.749 1.00 93.50 98 TRP A C 1
ATOM 832 O O . TRP A 1 98 ? -11.146 -8.888 21.896 1.00 93.50 98 TRP A O 1
ATOM 842 N N . ARG A 1 99 ? -11.064 -9.249 19.681 1.00 93.81 99 ARG A N 1
ATOM 843 C CA . ARG A 1 99 ? -11.160 -10.711 19.793 1.00 93.81 99 ARG A CA 1
ATOM 844 C C . ARG A 1 99 ? -10.042 -11.291 20.650 1.00 93.81 99 ARG A C 1
ATOM 846 O O . ARG A 1 99 ? -10.310 -12.163 21.458 1.00 93.81 99 ARG A O 1
ATOM 853 N N . ARG A 1 100 ? -8.818 -10.765 20.541 1.00 91.75 100 ARG A N 1
ATOM 854 C CA . ARG A 1 100 ? -7.698 -11.185 21.399 1.00 91.75 100 ARG A CA 1
ATOM 855 C C . ARG A 1 100 ? -7.884 -10.800 22.860 1.00 91.75 100 ARG A C 1
ATOM 857 O O . ARG A 1 100 ? -7.534 -11.576 23.739 1.00 91.75 100 ARG A O 1
ATOM 864 N N . LYS A 1 101 ? -8.402 -9.600 23.128 1.00 92.94 101 LYS A N 1
ATOM 865 C CA . LYS A 1 101 ? -8.661 -9.133 24.495 1.00 92.94 101 LYS A CA 1
ATOM 866 C C . LYS A 1 101 ? -9.764 -9.948 25.179 1.00 92.94 101 LYS A C 1
ATOM 868 O O . LYS A 1 101 ? -9.731 -10.096 26.395 1.00 92.94 101 LYS A O 1
ATOM 873 N N . PHE A 1 102 ? -10.710 -10.472 24.402 1.00 95.12 102 PHE A N 1
ATOM 874 C CA . PHE A 1 102 ? -11.885 -11.190 24.890 1.00 95.12 102 PHE A CA 1
ATOM 875 C C . PHE A 1 102 ? -11.969 -12.632 24.362 1.00 95.12 102 PHE A C 1
ATOM 877 O O . PHE A 1 102 ? -13.074 -13.120 24.160 1.00 95.12 102 PHE A O 1
ATOM 884 N N . ASP A 1 103 ? -10.842 -13.323 24.157 1.00 90.31 103 ASP A N 1
ATOM 885 C CA . ASP A 1 103 ? -10.747 -14.628 23.458 1.00 90.31 103 ASP A CA 1
ATOM 886 C C . ASP A 1 103 ? -11.692 -15.728 23.999 1.00 90.31 103 ASP A C 1
ATOM 888 O O . ASP A 1 103 ? -12.069 -16.651 23.283 1.00 90.31 103 ASP A O 1
ATOM 892 N N . HIS A 1 104 ? -12.163 -15.598 25.243 1.00 93.25 104 HIS A N 1
ATOM 893 C CA . HIS A 1 104 ? -13.099 -16.534 25.884 1.00 93.25 104 HIS A CA 1
ATOM 894 C C . HIS A 1 104 ? -14.472 -15.937 26.209 1.00 93.25 104 HIS A C 1
ATOM 896 O O . HIS A 1 104 ? -15.323 -16.622 26.767 1.00 93.25 104 HIS A O 1
ATOM 902 N N . ASN A 1 105 ? -14.695 -14.662 25.890 1.00 95.81 105 ASN A N 1
ATOM 903 C CA . ASN A 1 105 ? -15.931 -13.964 26.230 1.00 95.81 105 ASN A CA 1
ATOM 904 C C . ASN A 1 105 ? -16.321 -12.880 25.212 1.00 95.81 105 ASN A C 1
ATOM 906 O O . ASN A 1 105 ? -16.852 -11.829 25.572 1.00 95.81 105 ASN A O 1
ATOM 910 N N . VAL A 1 106 ? -16.017 -13.114 23.929 1.00 94.06 106 VAL A N 1
ATOM 911 C CA . VAL A 1 106 ? -16.187 -12.118 22.857 1.00 94.06 106 VAL A CA 1
ATOM 912 C C . VAL A 1 106 ? -17.616 -11.575 22.819 1.00 94.06 106 VAL A C 1
ATOM 914 O O . VAL A 1 106 ? -17.804 -10.366 22.690 1.00 94.06 106 VAL A O 1
ATOM 917 N N . TRP A 1 107 ? -18.611 -12.458 22.940 1.00 94.19 107 TRP A N 1
ATOM 918 C CA . TRP A 1 107 ? -20.021 -12.100 22.803 1.00 94.19 107 TRP A CA 1
ATOM 919 C C . TRP A 1 107 ? -20.576 -11.351 24.010 1.00 94.19 107 TRP A C 1
ATOM 921 O O . TRP A 1 107 ? -21.241 -10.337 23.817 1.00 94.19 107 TRP A O 1
ATOM 931 N N . GLU A 1 108 ? -20.283 -11.781 25.237 1.00 96.12 108 GLU A N 1
ATOM 932 C CA . GLU A 1 108 ? -20.770 -11.054 26.416 1.00 96.12 108 GLU A CA 1
ATOM 933 C C . GLU A 1 108 ? -20.092 -9.691 26.526 1.00 96.12 108 GLU A C 1
ATOM 935 O O . GLU A 1 108 ? -20.765 -8.688 26.745 1.00 96.12 108 GLU A O 1
ATOM 940 N N . ALA A 1 109 ? -18.778 -9.624 26.277 1.00 95.25 109 ALA A N 1
ATOM 941 C CA . ALA A 1 109 ? -18.061 -8.355 26.234 1.00 95.25 109 ALA A CA 1
ATOM 942 C C . ALA A 1 109 ? -18.642 -7.423 25.161 1.00 95.25 109 ALA A C 1
ATOM 944 O O . ALA A 1 109 ? -18.730 -6.210 25.368 1.00 95.25 109 ALA A O 1
ATOM 945 N N . PHE A 1 110 ? -19.043 -7.978 24.010 1.00 93.88 110 PHE A N 1
ATOM 946 C CA . PHE A 1 110 ? -19.688 -7.210 22.949 1.00 93.88 110 PHE A CA 1
ATOM 947 C C . PHE A 1 110 ? -21.033 -6.657 23.419 1.00 93.88 110 PHE A C 1
ATOM 949 O O . PHE A 1 110 ? -21.271 -5.461 23.273 1.00 93.88 110 PHE A O 1
ATOM 956 N N . TRP A 1 111 ? -21.888 -7.484 24.025 1.00 94.19 111 TRP A N 1
ATOM 957 C CA . TRP A 1 111 ? -23.184 -7.034 24.532 1.00 94.19 111 TRP A CA 1
ATOM 958 C C . TRP A 1 111 ? -23.059 -6.045 25.683 1.00 94.19 111 TRP A C 1
ATOM 960 O O . TRP A 1 111 ? -23.836 -5.097 25.760 1.00 94.19 111 TRP A O 1
ATOM 970 N N . GLU A 1 112 ? -22.079 -6.214 26.562 1.00 94.75 112 GLU A N 1
ATOM 971 C CA . GLU A 1 112 ? -21.787 -5.252 27.619 1.00 94.75 112 GLU A CA 1
ATOM 972 C C . GLU A 1 112 ? -21.344 -3.901 27.038 1.00 94.75 112 GLU A C 1
ATOM 974 O O . GLU A 1 112 ? -21.843 -2.851 27.451 1.00 94.75 112 GLU A O 1
ATOM 979 N N . ALA A 1 113 ? -20.461 -3.909 26.037 1.00 92.62 113 ALA A N 1
ATOM 980 C CA . ALA A 1 113 ? -20.063 -2.690 25.340 1.00 92.62 113 ALA A CA 1
ATOM 981 C C . ALA A 1 113 ? -21.230 -2.055 24.570 1.00 92.62 113 ALA A C 1
ATOM 983 O O . ALA A 1 113 ? -21.408 -0.839 24.634 1.00 92.62 113 ALA A O 1
ATOM 984 N N . ALA A 1 114 ? -22.059 -2.863 23.906 1.00 90.88 114 ALA A N 1
ATOM 985 C CA . ALA A 1 114 ? -23.247 -2.405 23.196 1.00 90.88 114 ALA A CA 1
ATOM 986 C C . ALA A 1 114 ? -24.269 -1.777 24.153 1.00 90.88 114 ALA A C 1
ATOM 988 O O . ALA A 1 114 ? -24.823 -0.729 23.842 1.00 90.88 114 ALA A O 1
ATOM 989 N N . ARG A 1 115 ? -24.468 -2.351 25.347 1.00 93.06 115 ARG A N 1
ATOM 990 C CA . ARG A 1 115 ? -25.342 -1.788 26.392 1.00 93.06 115 ARG A CA 1
ATOM 991 C C . ARG A 1 115 ? -24.880 -0.414 26.874 1.00 93.06 115 ARG A C 1
ATOM 993 O O . ARG A 1 115 ? -25.710 0.424 27.208 1.00 93.06 115 ARG A O 1
ATOM 1000 N N . ARG A 1 116 ? -23.566 -0.177 26.918 1.00 90.81 116 ARG A N 1
ATOM 1001 C CA . ARG A 1 116 ? -22.989 1.133 27.275 1.00 90.81 116 ARG A CA 1
ATOM 1002 C C . ARG A 1 116 ? -23.087 2.146 26.139 1.00 90.81 116 ARG A C 1
ATOM 1004 O O . ARG A 1 116 ? -22.928 3.341 26.378 1.00 90.81 116 ARG A O 1
ATOM 1011 N N . PHE A 1 117 ? -23.312 1.683 24.914 1.00 88.88 117 PHE A N 1
ATOM 1012 C CA . PHE A 1 117 ? -23.412 2.551 23.759 1.00 88.88 117 PHE A CA 1
ATOM 1013 C C . PHE A 1 117 ? -24.834 3.098 23.642 1.00 88.88 117 PHE A C 1
ATOM 1015 O O . PHE A 1 117 ? -25.806 2.357 23.501 1.00 88.88 117 PHE A O 1
ATOM 1022 N N . THR A 1 118 ? -24.971 4.421 23.674 1.00 85.88 118 THR A N 1
ATOM 1023 C CA . THR A 1 118 ? -26.241 5.069 23.360 1.00 85.88 118 THR A CA 1
ATOM 1024 C C . THR A 1 118 ? -26.414 5.072 21.849 1.00 85.88 118 THR A C 1
ATOM 1026 O O . THR A 1 118 ? -25.858 5.895 21.120 1.00 85.88 118 THR A O 1
ATOM 1029 N N . PHE A 1 119 ? -27.178 4.109 21.342 1.00 78.69 119 PHE A N 1
ATOM 1030 C CA . PHE A 1 119 ? -27.543 4.116 19.934 1.00 78.69 119 PHE A CA 1
ATOM 1031 C C . PHE A 1 119 ? -28.428 5.329 19.659 1.00 78.69 119 PHE A C 1
ATOM 1033 O O . PHE A 1 119 ? -29.442 5.547 20.327 1.00 78.69 119 PHE A O 1
ATOM 1040 N N . ARG A 1 120 ? -28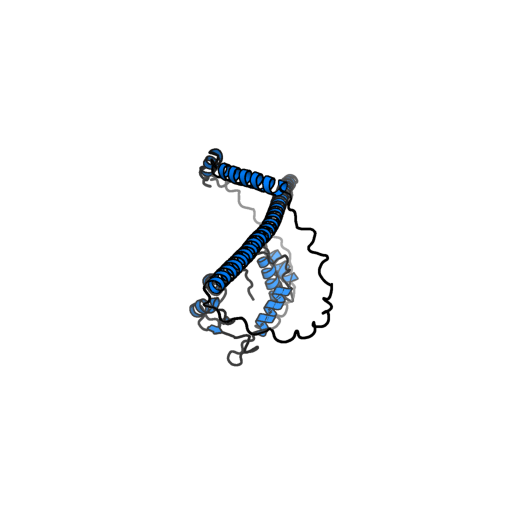.057 6.123 18.650 1.00 80.06 120 ARG A N 1
ATOM 1041 C CA . ARG A 1 120 ? -28.965 7.132 18.110 1.00 80.06 120 ARG A CA 1
ATOM 1042 C C . ARG A 1 120 ? -30.204 6.388 17.630 1.00 80.06 120 ARG A C 1
ATOM 1044 O O . ARG A 1 120 ? -30.101 5.545 16.744 1.00 80.06 120 ARG A O 1
ATOM 1051 N N . VAL A 1 121 ? -31.358 6.687 18.219 1.00 82.50 121 VAL A N 1
ATOM 1052 C CA . VAL A 1 121 ? -32.627 6.113 17.770 1.00 82.50 121 VAL A CA 1
ATOM 1053 C C . VAL A 1 121 ? -32.859 6.595 16.343 1.00 82.50 121 VAL A C 1
ATOM 1055 O O . VAL A 1 121 ? -33.150 7.769 16.109 1.00 82.50 121 VAL A O 1
ATOM 1058 N N . ILE A 1 122 ? -32.673 5.696 15.380 1.00 80.62 122 ILE A N 1
ATOM 1059 C CA . ILE A 1 122 ? -32.967 5.968 13.978 1.00 80.62 122 ILE A CA 1
ATOM 1060 C C . ILE A 1 122 ? -34.483 5.869 13.838 1.00 80.62 122 ILE A C 1
ATOM 1062 O O . ILE A 1 122 ? -35.043 4.774 13.822 1.00 80.62 122 ILE A O 1
ATOM 1066 N N . ARG A 1 123 ? -35.161 7.016 13.780 1.00 82.94 123 ARG A N 1
ATOM 1067 C CA . ARG A 1 123 ? -36.578 7.064 13.416 1.00 82.94 123 ARG A CA 1
ATOM 1068 C C . ARG A 1 123 ? -36.667 6.914 11.902 1.00 82.94 123 ARG A C 1
ATOM 1070 O O . ARG A 1 123 ? -36.239 7.813 11.185 1.00 82.94 123 ARG A O 1
ATOM 1077 N N . ARG A 1 124 ? -37.184 5.779 11.433 1.00 81.00 124 ARG A N 1
ATOM 1078 C CA . ARG A 1 124 ? -37.561 5.611 10.028 1.00 81.00 124 ARG A CA 1
ATOM 1079 C C . ARG A 1 124 ? -38.946 6.199 9.842 1.00 81.00 124 ARG A C 1
ATOM 1081 O O . ARG A 1 124 ? -39.916 5.661 10.371 1.00 81.00 124 ARG A O 1
ATOM 1088 N N . THR A 1 125 ? -39.015 7.332 9.165 1.00 91.75 125 THR A N 1
ATOM 1089 C CA . THR A 1 125 ? -40.269 7.837 8.612 1.00 91.75 125 THR A CA 1
ATOM 1090 C C . THR A 1 125 ? -40.181 7.726 7.091 1.00 91.75 125 THR A C 1
ATOM 1092 O O . THR A 1 125 ? -39.065 7.759 6.561 1.00 91.75 125 THR A O 1
ATOM 1095 N N . PRO A 1 126 ? -41.311 7.576 6.378 1.00 92.12 126 PRO A N 1
ATOM 1096 C CA . PRO A 1 126 ? -41.308 7.460 4.920 1.00 92.12 126 PRO A CA 1
ATOM 1097 C C . PRO A 1 126 ? -40.546 8.601 4.237 1.00 92.12 126 PRO A C 1
ATOM 1099 O O . PRO A 1 126 ? -39.874 8.379 3.235 1.00 92.12 126 PRO A O 1
ATOM 1102 N N . GLU A 1 127 ? -40.588 9.806 4.812 1.00 90.94 127 GLU A N 1
ATOM 1103 C CA . GLU A 1 127 ? -39.882 10.979 4.296 1.00 90.94 127 GLU A CA 1
ATOM 1104 C C . GLU A 1 127 ? -38.361 10.842 4.450 1.00 90.94 127 GLU A C 1
ATOM 1106 O O . GLU A 1 127 ? -37.617 11.132 3.517 1.00 90.94 127 GLU A O 1
ATOM 1111 N N . VAL A 1 128 ? -37.881 10.364 5.607 1.00 86.69 128 VAL A N 1
ATOM 1112 C CA . VAL A 1 128 ? -36.444 10.128 5.836 1.00 86.69 128 VAL A CA 1
ATOM 1113 C C . VAL A 1 128 ? -35.932 9.013 4.925 1.00 86.69 128 VAL A C 1
ATOM 1115 O O . VAL A 1 128 ? -34.852 9.140 4.350 1.00 86.69 128 VAL A O 1
ATOM 1118 N N . ASP A 1 129 ? -36.709 7.942 4.763 1.00 89.44 129 ASP A N 1
ATOM 1119 C CA . ASP A 1 129 ? -36.337 6.821 3.900 1.00 89.44 129 ASP A CA 1
ATOM 1120 C C . ASP A 1 129 ? -36.322 7.233 2.413 1.00 89.44 129 ASP A C 1
ATOM 1122 O O . ASP A 1 129 ? -35.428 6.804 1.681 1.00 89.44 129 ASP A O 1
ATOM 1126 N N . ALA A 1 130 ? -37.230 8.117 1.976 1.00 92.19 130 ALA A N 1
ATOM 1127 C CA . ALA A 1 130 ? -37.226 8.683 0.623 1.00 92.19 130 ALA A CA 1
ATOM 1128 C C . ALA A 1 130 ? -35.972 9.532 0.353 1.00 92.19 130 ALA A C 1
ATOM 1130 O O . ALA A 1 130 ? -35.314 9.338 -0.668 1.00 92.19 130 ALA A O 1
ATOM 1131 N N . VAL A 1 131 ? -35.578 10.396 1.296 1.00 89.75 131 VAL A N 1
ATOM 1132 C CA . VAL A 1 131 ? -34.343 11.195 1.178 1.00 89.75 131 VAL A CA 1
ATOM 1133 C C . VAL A 1 131 ? -33.107 10.296 1.096 1.00 89.75 131 VAL A C 1
ATOM 1135 O O . VAL A 1 131 ? -32.237 10.509 0.254 1.00 89.75 131 VAL A O 1
ATOM 1138 N N . VAL A 1 132 ? -33.026 9.259 1.937 1.00 87.12 132 VAL A N 1
ATOM 1139 C CA . VAL A 1 132 ? -31.915 8.293 1.895 1.00 87.12 132 VAL A CA 1
ATOM 1140 C C . VAL A 1 132 ? -31.910 7.513 0.578 1.00 87.12 132 VAL A C 1
ATOM 1142 O O . VAL A 1 132 ? -30.839 7.214 0.047 1.00 87.12 132 VAL A O 1
ATOM 1145 N N . HIS A 1 133 ? -33.083 7.176 0.037 1.00 91.94 133 HIS A N 1
ATOM 1146 C CA . HIS A 1 133 ? -33.195 6.515 -1.258 1.00 91.94 133 HIS A CA 1
ATOM 1147 C C . HIS A 1 133 ? -32.677 7.404 -2.394 1.00 91.94 133 HIS A C 1
ATOM 1149 O O . HIS A 1 133 ? -31.827 6.952 -3.160 1.00 91.94 133 HIS A O 1
ATOM 1155 N N . GLU A 1 134 ? -33.098 8.669 -2.452 1.00 92.69 134 GLU A N 1
ATOM 1156 C CA . GLU A 1 134 ? -32.576 9.638 -3.422 1.00 92.69 134 GLU A CA 1
ATOM 1157 C C . GLU A 1 134 ? -31.060 9.820 -3.279 1.00 92.69 134 GLU A C 1
ATOM 1159 O O . GLU A 1 134 ? -30.332 9.755 -4.268 1.00 92.69 134 GLU A O 1
ATOM 1164 N N . GLU A 1 135 ? -30.548 9.965 -2.054 1.00 91.56 135 GLU A N 1
ATOM 1165 C CA . GLU A 1 135 ? -29.107 10.076 -1.802 1.00 91.56 135 GLU A CA 1
ATOM 1166 C C . GLU A 1 135 ? -28.341 8.838 -2.302 1.00 91.56 135 GLU A C 1
ATOM 1168 O O . GLU A 1 135 ? -27.234 8.950 -2.839 1.00 91.56 135 GLU A O 1
ATOM 1173 N N . ASN A 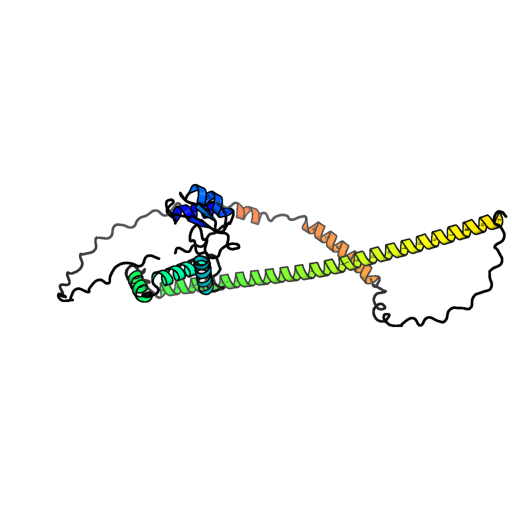1 136 ? -28.918 7.645 -2.151 1.00 91.56 136 ASN A N 1
ATOM 1174 C CA . ASN A 1 136 ? -28.324 6.414 -2.661 1.00 91.56 136 ASN A CA 1
ATOM 1175 C C . ASN A 1 136 ? -28.340 6.357 -4.192 1.00 91.56 136 ASN A C 1
ATOM 1177 O O . ASN A 1 136 ? -27.317 5.987 -4.767 1.00 91.56 136 ASN A O 1
ATOM 1181 N N . LEU A 1 137 ? -29.423 6.791 -4.845 1.00 94.06 137 LEU A N 1
ATOM 1182 C CA . LEU A 1 137 ? -29.481 6.908 -6.307 1.00 94.06 137 LEU A CA 1
ATOM 1183 C C . LEU A 1 137 ? -28.398 7.863 -6.827 1.00 94.06 137 LEU A C 1
ATOM 1185 O O . LEU A 1 137 ? -27.671 7.529 -7.761 1.00 94.06 137 LEU A O 1
ATOM 1189 N N . TRP A 1 138 ? -28.209 9.008 -6.167 1.00 92.44 138 TRP A N 1
ATOM 1190 C CA . TRP A 1 138 ? -27.127 9.941 -6.495 1.00 92.44 138 TRP A CA 1
ATOM 1191 C C . TRP A 1 138 ? -25.739 9.320 -6.315 1.00 92.44 138 TRP A C 1
ATOM 1193 O O . TRP A 1 138 ? -24.864 9.499 -7.163 1.00 92.44 138 TRP A O 1
ATOM 1203 N N . LYS A 1 139 ? -25.519 8.557 -5.237 1.00 87.38 139 LYS A N 1
ATOM 1204 C CA . LYS A 1 139 ? -24.252 7.839 -5.010 1.00 87.38 139 LYS A CA 1
ATOM 1205 C C . LYS A 1 139 ? -24.000 6.767 -6.068 1.00 87.38 139 LYS A C 1
ATOM 1207 O O . LYS A 1 139 ? -22.844 6.547 -6.425 1.00 87.38 139 LYS A O 1
ATOM 1212 N N . GLU A 1 140 ? -25.036 6.085 -6.539 1.00 90.75 140 GLU A N 1
ATOM 1213 C CA . GLU A 1 140 ? -24.930 5.084 -7.602 1.00 90.75 140 GLU A CA 1
ATOM 1214 C C . GLU A 1 140 ? -24.613 5.733 -8.949 1.00 90.75 140 GLU A C 1
ATOM 1216 O O . GLU A 1 140 ? -23.621 5.350 -9.570 1.00 90.75 140 GLU A O 1
ATOM 1221 N N . ALA A 1 141 ? -25.337 6.791 -9.323 1.00 92.19 141 ALA A N 1
ATOM 1222 C CA . ALA A 1 141 ? -25.046 7.572 -10.524 1.00 92.19 141 ALA A CA 1
ATOM 1223 C C . ALA A 1 141 ? -23.613 8.137 -10.506 1.00 92.19 141 ALA A C 1
ATOM 1225 O O . ALA A 1 141 ? -22.875 8.024 -11.484 1.00 92.19 141 ALA A O 1
ATOM 1226 N N . ALA A 1 142 ? -23.158 8.669 -9.366 1.00 89.94 142 ALA A N 1
ATOM 1227 C CA . ALA A 1 142 ? -21.787 9.155 -9.217 1.00 89.94 142 ALA A CA 1
ATOM 1228 C C . ALA A 1 142 ? -20.738 8.038 -9.384 1.00 89.94 142 ALA A C 1
ATOM 1230 O O . ALA A 1 142 ? -19.682 8.260 -9.977 1.00 89.94 142 ALA A O 1
ATOM 1231 N N . ARG A 1 143 ? -21.010 6.824 -8.884 1.00 87.88 143 ARG A N 1
ATOM 1232 C CA . ARG A 1 143 ? -20.118 5.666 -9.079 1.00 87.88 143 ARG A CA 1
ATOM 1233 C C . ARG A 1 143 ? -20.044 5.246 -10.542 1.00 87.88 143 ARG A C 1
ATOM 1235 O O . ARG A 1 143 ? -18.969 4.839 -10.975 1.00 87.88 143 ARG A O 1
ATOM 1242 N N . GLU A 1 144 ? -21.149 5.334 -11.274 1.00 93.00 144 GLU A N 1
ATOM 1243 C CA . GLU A 1 144 ? -21.205 5.005 -12.699 1.00 93.00 144 GLU A CA 1
ATOM 1244 C C . GLU A 1 144 ? -20.385 5.991 -13.537 1.00 93.00 144 GLU A C 1
ATOM 1246 O O . GLU A 1 144 ? -19.543 5.561 -14.326 1.00 93.00 144 GLU A O 1
ATOM 1251 N N . VAL A 1 145 ? -20.517 7.297 -13.278 1.00 92.75 145 VAL A N 1
ATOM 1252 C CA . VAL A 1 145 ? -19.696 8.334 -13.931 1.00 92.75 145 VAL A CA 1
ATOM 1253 C C . VAL A 1 145 ? -18.204 8.086 -13.691 1.00 92.75 145 VAL A C 1
ATOM 1255 O O . VAL A 1 145 ? -17.428 8.003 -14.641 1.00 92.75 145 VAL A O 1
ATOM 1258 N N . VAL A 1 146 ? -17.800 7.868 -12.433 1.00 90.62 146 VAL A N 1
ATOM 1259 C CA . VAL A 1 146 ? -16.396 7.572 -12.085 1.00 90.62 146 VAL A CA 1
ATOM 1260 C C . VAL A 1 146 ? -15.909 6.271 -12.740 1.00 90.62 146 VAL A C 1
ATOM 1262 O O . VAL A 1 146 ? -14.733 6.144 -13.096 1.00 90.62 146 VAL A O 1
ATOM 1265 N N . ALA A 1 147 ? -16.786 5.277 -12.897 1.00 91.31 147 ALA A N 1
ATOM 1266 C CA . ALA A 1 147 ? -16.444 4.024 -13.560 1.00 91.31 147 ALA A CA 1
ATOM 1267 C C . ALA A 1 147 ? -16.206 4.216 -15.067 1.00 91.31 147 ALA A C 1
ATOM 1269 O O . ALA A 1 147 ? -15.226 3.670 -15.587 1.00 91.31 147 ALA A O 1
ATOM 1270 N N . GLU A 1 148 ? -17.042 5.003 -15.748 1.00 94.19 148 GLU A N 1
ATOM 1271 C CA . GLU A 1 148 ? -16.865 5.325 -17.168 1.00 94.19 148 GLU A CA 1
ATOM 1272 C C . GLU A 1 148 ? -15.627 6.202 -17.409 1.00 94.19 148 GLU A C 1
ATOM 1274 O O . GLU A 1 148 ? -14.830 5.880 -18.290 1.00 94.19 148 GLU A O 1
ATOM 1279 N N . GLU A 1 149 ? -15.358 7.214 -16.576 1.00 93.19 149 GLU A N 1
ATOM 1280 C CA . GLU A 1 149 ? -14.112 8.001 -16.659 1.00 93.19 149 GLU A CA 1
ATOM 1281 C C . GLU A 1 149 ? -12.869 7.108 -16.544 1.00 93.19 149 GLU A C 1
ATOM 1283 O O . GLU A 1 149 ? -11.932 7.187 -17.342 1.00 93.19 149 GLU A O 1
ATOM 1288 N N . LYS A 1 150 ? -12.868 6.180 -15.580 1.00 92.94 150 LYS A N 1
ATOM 1289 C CA . LYS A 1 150 ? -11.757 5.239 -15.392 1.00 92.94 150 LYS A CA 1
ATOM 1290 C C . LYS A 1 150 ? -11.596 4.277 -16.570 1.00 92.94 150 LYS A C 1
ATOM 1292 O O . LYS A 1 150 ? -10.481 3.840 -16.863 1.00 92.94 150 LYS A O 1
ATOM 1297 N N . LYS A 1 151 ? -12.696 3.903 -17.220 1.00 96.19 151 LYS A N 1
ATOM 1298 C CA . LYS A 1 151 ? -12.692 3.053 -18.415 1.00 96.19 151 LYS A CA 1
ATOM 1299 C C . LYS A 1 151 ? -12.118 3.805 -19.615 1.00 96.19 151 LYS A C 1
ATOM 1301 O O . LYS A 1 151 ? -11.253 3.248 -20.288 1.00 96.19 151 LYS A O 1
ATOM 1306 N N . GLN A 1 152 ? -12.504 5.065 -19.812 1.00 95.31 152 GLN A N 1
ATOM 1307 C CA . GLN A 1 152 ? -11.930 5.938 -20.839 1.00 95.31 152 GLN A CA 1
ATOM 1308 C C . GLN A 1 152 ? -10.429 6.155 -20.623 1.00 95.31 152 GLN A C 1
ATOM 1310 O O . GLN A 1 152 ? -9.652 5.995 -21.562 1.00 95.31 152 GLN A O 1
ATOM 1315 N N . LEU A 1 153 ? -10.000 6.417 -19.382 1.00 96.00 153 LEU A N 1
ATOM 1316 C CA . LEU A 1 153 ? -8.582 6.578 -19.049 1.00 96.00 153 LEU A CA 1
ATOM 1317 C C . LEU A 1 153 ? -7.766 5.324 -19.396 1.00 96.00 153 LEU A C 1
ATOM 1319 O O . LEU A 1 153 ? -6.722 5.418 -20.030 1.00 96.00 153 LEU A O 1
ATOM 1323 N N . ARG A 1 154 ? -8.266 4.131 -19.050 1.00 93.50 154 ARG A N 1
ATOM 1324 C CA . ARG A 1 154 ? -7.605 2.861 -19.408 1.00 93.50 154 ARG A CA 1
ATOM 1325 C C . ARG A 1 154 ? -7.532 2.638 -20.914 1.00 93.50 154 ARG A C 1
ATOM 1327 O O . ARG A 1 154 ? -6.570 2.049 -21.400 1.00 93.50 154 ARG A O 1
ATOM 1334 N N . GLU A 1 155 ? -8.553 3.058 -21.654 1.00 96.31 155 GLU A N 1
ATOM 1335 C CA . GLU A 1 155 ? -8.538 2.965 -23.111 1.00 96.31 155 GLU A CA 1
ATOM 1336 C C . GLU A 1 155 ? -7.518 3.930 -23.726 1.00 96.31 155 GLU A C 1
ATOM 1338 O O . GLU A 1 155 ? -6.797 3.533 -24.641 1.00 96.31 155 GLU A O 1
ATOM 1343 N N . GLN A 1 156 ? -7.409 5.152 -23.199 1.00 94.69 156 GLN A N 1
ATOM 1344 C CA . GLN A 1 156 ? -6.373 6.111 -23.589 1.00 94.69 156 GLN A CA 1
ATOM 1345 C C . GLN A 1 156 ? -4.971 5.583 -23.273 1.00 94.69 156 GLN A C 1
ATOM 1347 O O . GLN A 1 156 ? -4.111 5.602 -24.148 1.00 94.69 156 GLN A O 1
ATOM 1352 N N . GLU A 1 157 ? -4.750 5.037 -22.073 1.00 94.75 157 GLU A N 1
ATOM 1353 C CA . GLU A 1 157 ? -3.485 4.389 -21.703 1.00 94.75 157 GLU A CA 1
ATOM 1354 C C . GLU A 1 157 ? -3.150 3.242 -22.664 1.00 94.75 157 GLU A C 1
ATOM 1356 O O . GLU A 1 157 ? -2.020 3.143 -23.137 1.00 94.75 157 GLU A O 1
ATOM 1361 N N . ARG A 1 158 ? -4.133 2.405 -23.021 1.00 96.19 158 ARG A N 1
ATOM 1362 C CA . ARG A 1 158 ? -3.931 1.325 -23.996 1.00 96.19 158 ARG A CA 1
ATOM 1363 C C . ARG A 1 158 ? -3.538 1.875 -25.369 1.00 96.19 158 ARG A C 1
ATOM 1365 O O . ARG A 1 158 ? -2.537 1.415 -25.914 1.00 96.19 158 ARG A O 1
ATOM 1372 N N . LYS A 1 159 ? -4.264 2.867 -25.895 1.00 97.00 159 LYS A N 1
ATOM 1373 C CA . LYS A 1 159 ? -3.935 3.513 -27.180 1.00 97.00 159 LYS A CA 1
ATOM 1374 C C . LYS A 1 159 ? -2.530 4.116 -27.154 1.00 97.00 159 LYS A C 1
ATOM 1376 O O . LYS A 1 159 ? -1.738 3.820 -28.038 1.00 97.00 159 LYS A O 1
ATOM 1381 N N . ALA A 1 160 ? -2.171 4.827 -26.086 1.00 95.12 160 ALA A N 1
ATOM 1382 C CA . ALA A 1 160 ? -0.831 5.382 -25.911 1.00 95.12 160 ALA A CA 1
ATOM 1383 C C . ALA A 1 160 ? 0.255 4.290 -25.874 1.00 95.12 160 ALA A C 1
ATOM 1385 O O . ALA A 1 160 ? 1.329 4.460 -26.449 1.00 95.12 160 ALA A O 1
ATOM 1386 N N . THR A 1 161 ? -0.008 3.140 -25.240 1.00 95.69 161 THR A N 1
ATOM 1387 C CA . THR A 1 161 ? 0.947 2.017 -25.259 1.00 95.69 161 THR A CA 1
ATOM 1388 C C . THR A 1 161 ? 1.082 1.368 -26.635 1.00 95.69 161 THR A C 1
ATOM 1390 O O . THR A 1 161 ? 2.177 0.936 -26.989 1.00 95.69 161 THR A O 1
ATOM 1393 N N . GLU A 1 162 ? 0.002 1.287 -27.414 1.00 96.38 162 GLU A N 1
ATOM 1394 C CA . GLU A 1 162 ? 0.029 0.775 -28.789 1.00 96.38 162 GLU A CA 1
ATOM 1395 C C . GLU A 1 162 ? 0.781 1.737 -29.717 1.00 96.38 162 GLU A C 1
ATOM 1397 O O . GLU A 1 162 ? 1.664 1.307 -30.457 1.00 96.38 162 GLU A O 1
ATOM 1402 N N . GLU A 1 163 ? 0.531 3.040 -29.599 1.00 95.19 163 GLU A N 1
ATOM 1403 C CA . GLU A 1 163 ? 1.274 4.082 -30.313 1.00 95.19 163 GLU A CA 1
ATOM 1404 C C . GLU A 1 163 ? 2.765 4.071 -29.953 1.00 95.19 163 GLU A C 1
ATOM 1406 O O . GLU A 1 163 ? 3.613 4.149 -30.841 1.00 95.19 163 GLU A O 1
ATOM 1411 N N . ALA A 1 164 ? 3.110 3.899 -28.673 1.00 94.88 164 ALA A N 1
ATOM 1412 C CA . ALA A 1 164 ? 4.501 3.782 -28.239 1.00 94.88 164 ALA A CA 1
ATOM 1413 C C . ALA A 1 164 ? 5.192 2.529 -28.807 1.00 94.88 164 ALA A C 1
ATOM 1415 O O . ALA A 1 164 ? 6.377 2.580 -29.142 1.00 94.88 164 ALA A O 1
ATOM 1416 N N . LYS A 1 165 ? 4.473 1.406 -28.940 1.00 97.06 165 LYS A N 1
ATOM 1417 C CA . LYS A 1 165 ? 5.000 0.197 -29.595 1.00 97.06 165 LYS A CA 1
ATOM 1418 C C . LYS A 1 165 ? 5.267 0.442 -31.074 1.00 97.06 165 LYS A C 1
ATOM 1420 O O . LYS A 1 165 ? 6.383 0.192 -31.513 1.00 97.06 165 LYS A O 1
ATOM 1425 N N . LEU A 1 166 ? 4.294 0.998 -31.796 1.00 96.75 166 LEU A N 1
ATOM 1426 C CA . LEU A 1 166 ? 4.445 1.338 -33.214 1.00 96.75 166 LEU A CA 1
ATOM 1427 C C . LEU A 1 166 ? 5.594 2.324 -33.438 1.00 96.75 166 LEU A C 1
ATOM 1429 O O . LEU A 1 166 ? 6.380 2.164 -34.368 1.00 96.75 166 LEU A O 1
ATOM 1433 N N . PHE A 1 167 ? 5.733 3.321 -32.562 1.00 94.38 167 PHE A N 1
ATOM 1434 C CA . PHE A 1 167 ? 6.841 4.267 -32.616 1.00 94.38 167 PHE A CA 1
ATOM 1435 C C . PHE A 1 167 ? 8.197 3.578 -32.418 1.00 94.38 167 PHE A C 1
ATOM 1437 O O . PHE A 1 167 ? 9.137 3.859 -33.159 1.00 94.38 167 PHE A O 1
ATOM 1444 N N . ASN A 1 168 ? 8.306 2.660 -31.455 1.00 95.31 168 ASN A N 1
ATOM 1445 C CA . ASN A 1 168 ? 9.539 1.905 -31.233 1.00 95.31 168 ASN A CA 1
ATOM 1446 C C . ASN A 1 168 ? 9.863 0.973 -32.408 1.00 95.31 168 ASN A C 1
ATOM 1448 O O . ASN A 1 168 ? 11.012 0.934 -32.836 1.00 95.31 168 ASN A O 1
ATOM 1452 N N . GLU A 1 169 ? 8.877 0.262 -32.956 1.00 95.25 169 GLU A N 1
ATOM 1453 C CA . GLU A 1 169 ? 9.051 -0.574 -34.154 1.00 95.25 169 GLU A CA 1
ATOM 1454 C C . GLU A 1 169 ? 9.536 0.255 -35.346 1.00 95.25 169 GLU A C 1
ATOM 1456 O O . GLU A 1 169 ? 10.493 -0.121 -36.023 1.00 95.25 169 GLU A O 1
ATOM 1461 N N . TRP A 1 170 ? 8.930 1.425 -35.558 1.00 94.50 170 TRP A N 1
ATOM 1462 C CA . TRP A 1 170 ? 9.352 2.351 -36.600 1.00 94.50 170 TRP A CA 1
ATOM 1463 C C . TRP A 1 170 ? 10.778 2.865 -36.375 1.00 94.50 170 TRP A C 1
ATOM 1465 O O . TRP A 1 170 ? 11.573 2.899 -37.312 1.00 94.50 170 TRP A O 1
ATOM 1475 N N . LYS A 1 171 ? 11.132 3.205 -35.132 1.00 94.88 171 LYS A N 1
ATOM 1476 C CA . LYS A 1 171 ? 12.486 3.632 -34.772 1.00 94.88 171 LYS A CA 1
ATOM 1477 C C . LYS A 1 171 ? 13.521 2.544 -35.079 1.00 94.88 171 LYS A C 1
ATOM 1479 O O . LYS A 1 171 ? 14.545 2.849 -35.680 1.00 94.88 171 LYS A O 1
ATOM 1484 N N . PHE A 1 172 ? 13.238 1.289 -34.725 1.00 94.56 172 PHE A N 1
ATOM 1485 C CA . PHE A 1 172 ? 14.111 0.160 -35.059 1.00 94.56 172 PHE A CA 1
ATOM 1486 C C . PHE A 1 172 ? 14.253 -0.033 -36.572 1.00 94.56 172 PHE A C 1
ATOM 1488 O O . PHE A 1 172 ? 15.358 -0.263 -37.055 1.00 94.56 172 PHE A O 1
ATOM 1495 N N . ALA A 1 173 ? 13.160 0.091 -37.330 1.00 93.94 173 ALA A N 1
ATOM 1496 C CA . ALA A 1 173 ? 13.211 0.005 -38.788 1.00 93.94 173 ALA A CA 1
ATOM 1497 C C . ALA A 1 173 ? 14.048 1.141 -39.403 1.00 93.94 173 ALA A C 1
ATOM 1499 O O . ALA A 1 173 ? 14.820 0.902 -40.328 1.00 93.94 173 ALA A O 1
ATOM 1500 N N . ALA A 1 174 ? 13.937 2.362 -38.874 1.00 92.12 174 ALA A N 1
ATOM 1501 C CA . ALA A 1 174 ? 14.741 3.496 -39.319 1.00 92.12 174 ALA A CA 1
ATOM 1502 C C . ALA A 1 174 ? 16.236 3.298 -39.011 1.00 92.12 174 ALA A C 1
ATOM 1504 O O . ALA A 1 174 ? 17.066 3.492 -39.895 1.00 92.12 174 ALA A O 1
ATOM 1505 N N . GLU A 1 175 ? 16.579 2.856 -37.796 1.00 93.75 175 GLU A N 1
ATOM 1506 C CA . GLU A 1 175 ? 17.964 2.524 -37.422 1.00 93.75 175 GLU A CA 1
ATOM 1507 C C . GLU A 1 175 ? 18.544 1.413 -38.310 1.00 93.75 175 GLU A C 1
ATOM 1509 O O . GLU A 1 175 ? 19.704 1.482 -38.709 1.00 93.75 175 GLU A O 1
ATOM 1514 N N . PHE A 1 176 ? 17.734 0.416 -38.674 1.00 94.44 176 PHE A N 1
ATOM 1515 C CA . PHE A 1 176 ? 18.149 -0.646 -39.587 1.00 94.44 176 PHE A CA 1
ATOM 1516 C C . PHE A 1 176 ? 18.507 -0.112 -40.981 1.00 94.44 176 PHE A C 1
ATOM 1518 O O . PHE A 1 176 ? 19.561 -0.457 -41.506 1.00 94.44 176 PHE A O 1
ATOM 1525 N N . VAL A 1 177 ? 17.671 0.763 -41.553 1.00 92.44 177 VAL A N 1
ATOM 1526 C CA . VAL A 1 177 ? 17.928 1.372 -42.872 1.00 92.44 177 VAL A CA 1
ATOM 1527 C C . VAL A 1 177 ? 19.192 2.233 -42.852 1.00 92.44 177 VAL A C 1
ATOM 1529 O O . VAL A 1 177 ? 19.991 2.152 -43.779 1.00 92.44 177 VAL A O 1
ATOM 1532 N N . VAL A 1 178 ? 19.407 3.018 -41.791 1.00 92.25 178 VAL A N 1
ATOM 1533 C CA . VAL A 1 178 ? 20.627 3.833 -41.646 1.00 92.25 178 VAL A CA 1
ATOM 1534 C C . VAL A 1 178 ? 21.873 2.947 -41.596 1.00 92.25 178 VAL A C 1
ATOM 1536 O O . VAL A 1 178 ? 22.834 3.204 -42.315 1.00 92.25 178 VAL A O 1
ATOM 1539 N N . ASN A 1 179 ? 21.842 1.865 -40.812 1.00 92.31 179 ASN A N 1
ATOM 1540 C CA . ASN A 1 179 ? 22.959 0.921 -40.747 1.00 92.31 179 ASN A CA 1
ATOM 1541 C C . ASN A 1 179 ? 23.225 0.244 -42.103 1.00 92.31 179 ASN A C 1
ATOM 1543 O O . ASN A 1 179 ? 24.378 0.038 -42.472 1.00 92.31 179 ASN A O 1
ATOM 1547 N N . GLU A 1 180 ? 22.177 -0.100 -42.856 1.00 94.12 180 GLU A N 1
ATOM 1548 C CA . GLU A 1 180 ? 22.314 -0.691 -44.192 1.00 94.12 180 GLU A CA 1
ATOM 1549 C C . GLU A 1 180 ? 22.958 0.291 -45.188 1.00 94.12 180 GLU A C 1
ATOM 1551 O O . GLU A 1 180 ? 23.850 -0.094 -45.947 1.00 94.12 180 GLU A O 1
ATOM 1556 N N . GLU A 1 181 ? 22.570 1.570 -45.155 1.00 92.50 181 GLU A N 1
ATOM 1557 C CA . GLU A 1 181 ? 23.194 2.614 -45.977 1.00 92.50 181 GLU A CA 1
ATOM 1558 C C . GLU A 1 181 ? 24.673 2.834 -45.622 1.00 92.50 181 GLU A C 1
ATOM 1560 O O . GLU A 1 181 ? 25.501 2.951 -46.531 1.00 92.50 181 GLU A O 1
ATOM 1565 N N . GLU A 1 182 ? 25.026 2.832 -44.331 1.00 93.94 182 GLU A N 1
ATOM 1566 C CA . GLU A 1 182 ? 26.419 2.945 -43.877 1.00 93.94 182 GLU A CA 1
ATOM 1567 C C . GLU A 1 182 ? 27.285 1.765 -44.346 1.00 93.94 182 GLU A C 1
ATOM 1569 O O . GLU A 1 182 ? 28.422 1.961 -44.784 1.00 93.94 182 GLU A O 1
ATOM 1574 N N . GLU A 1 183 ? 26.772 0.533 -44.285 1.00 94.62 183 GLU A N 1
ATOM 1575 C CA . GLU A 1 183 ? 27.495 -0.649 -44.774 1.00 94.62 183 GLU A CA 1
ATOM 1576 C C . GLU A 1 183 ? 27.690 -0.612 -46.297 1.00 94.62 183 GLU A C 1
ATOM 1578 O O . GLU A 1 183 ? 28.787 -0.893 -46.794 1.00 94.62 183 GLU A O 1
ATOM 1583 N N . LEU A 1 184 ? 26.670 -0.187 -47.050 1.00 94.25 184 LEU A N 1
ATOM 1584 C CA . LEU A 1 184 ? 26.792 0.016 -48.497 1.00 94.25 184 LEU A CA 1
ATOM 1585 C C . LEU A 1 184 ? 27.820 1.102 -48.837 1.00 94.25 184 LEU A C 1
ATOM 1587 O O . LEU A 1 184 ? 28.557 0.973 -49.818 1.00 94.25 184 LEU A O 1
ATOM 1591 N N . GLU A 1 185 ? 27.893 2.172 -48.048 1.00 94.75 185 GLU A N 1
ATOM 1592 C CA . GLU A 1 185 ? 28.890 3.223 -48.232 1.00 94.75 185 GLU A CA 1
ATOM 1593 C C . GLU A 1 185 ? 30.316 2.721 -47.986 1.00 94.75 185 GLU A C 1
ATOM 1595 O O . GLU A 1 185 ? 31.184 2.936 -48.839 1.00 94.75 185 GLU A O 1
ATOM 1600 N N . LYS A 1 186 ? 30.538 1.955 -46.911 1.00 95.81 186 LYS A N 1
ATOM 1601 C CA . LYS A 1 186 ? 31.826 1.287 -46.658 1.00 95.81 186 LYS A CA 1
ATOM 1602 C C . LYS A 1 186 ? 32.229 0.386 -47.824 1.00 95.81 186 LYS A C 1
ATOM 1604 O O . LYS A 1 186 ? 33.378 0.428 -48.264 1.00 95.81 186 LYS A O 1
ATOM 1609 N N . GLU A 1 187 ? 31.292 -0.385 -48.380 1.00 95.38 187 GLU A N 1
ATOM 1610 C CA . GLU A 1 187 ? 31.571 -1.248 -49.534 1.00 95.38 187 GLU A CA 1
ATOM 1611 C C . GLU A 1 187 ? 31.963 -0.433 -50.783 1.00 95.38 187 GLU A C 1
ATOM 1613 O O . GLU A 1 187 ? 32.872 -0.820 -51.530 1.00 95.38 187 GLU A O 1
ATOM 1618 N N . ARG A 1 188 ? 31.307 0.713 -51.025 1.00 95.62 188 ARG A N 1
ATOM 1619 C CA . ARG A 1 188 ? 31.669 1.629 -52.123 1.00 95.62 188 ARG A CA 1
ATOM 1620 C C . ARG A 1 188 ? 33.070 2.201 -51.936 1.00 95.62 188 ARG A C 1
ATOM 1622 O O . ARG A 1 188 ? 33.842 2.212 -52.900 1.00 95.62 188 ARG A O 1
ATOM 1629 N N . ASP A 1 189 ? 33.408 2.630 -50.727 1.00 95.88 189 ASP A N 1
ATOM 1630 C CA . ASP A 1 189 ? 34.726 3.179 -50.406 1.00 95.88 189 ASP A CA 1
ATOM 1631 C C . ASP A 1 189 ? 35.831 2.128 -50.546 1.00 95.88 189 ASP A C 1
ATOM 1633 O O . ASP A 1 189 ? 36.884 2.402 -51.129 1.00 95.88 189 ASP A O 1
ATOM 1637 N N . GLU A 1 190 ? 35.580 0.889 -50.117 1.00 96.31 190 GLU A N 1
ATOM 1638 C CA . GLU A 1 190 ? 36.503 -0.224 -50.345 1.00 96.31 190 GLU A CA 1
ATOM 1639 C C . GLU A 1 190 ? 36.714 -0.511 -51.834 1.00 96.31 190 GLU A C 1
ATOM 1641 O O . GLU A 1 190 ? 37.855 -0.686 -52.277 1.00 96.31 190 GLU A O 1
ATOM 1646 N N . LYS A 1 191 ? 35.637 -0.552 -52.630 1.00 95.62 191 LYS A N 1
ATOM 1647 C CA . LYS A 1 191 ? 35.727 -0.741 -54.089 1.00 95.62 191 LYS A CA 1
ATOM 1648 C C . LYS A 1 191 ? 36.518 0.385 -54.745 1.00 95.62 191 LYS A C 1
ATOM 1650 O O . LYS A 1 191 ? 37.360 0.113 -55.603 1.00 95.62 191 LYS A O 1
ATOM 1655 N N . ARG A 1 192 ? 36.285 1.629 -54.322 1.00 94.88 192 ARG A N 1
ATOM 1656 C CA . ARG A 1 192 ? 37.027 2.798 -54.799 1.00 94.88 192 ARG A CA 1
ATOM 1657 C C . ARG A 1 192 ? 38.514 2.677 -54.474 1.00 94.88 192 ARG A C 1
ATOM 1659 O O . ARG A 1 192 ? 39.336 2.838 -55.373 1.00 94.88 192 ARG A O 1
ATOM 1666 N N . LYS A 1 193 ? 38.854 2.318 -53.236 1.00 96.19 193 LYS A N 1
ATOM 1667 C CA . LYS A 1 193 ? 40.243 2.117 -52.807 1.00 96.19 193 LYS A CA 1
ATOM 1668 C C . LYS A 1 193 ? 40.938 1.019 -53.618 1.00 96.19 193 LYS A C 1
ATOM 1670 O O . LYS A 1 193 ? 42.022 1.245 -54.141 1.00 96.19 193 LYS A O 1
ATOM 1675 N N . ARG A 1 194 ? 40.279 -0.131 -53.825 1.00 94.75 194 ARG A N 1
ATOM 1676 C CA . ARG A 1 194 ? 40.808 -1.218 -54.676 1.00 94.75 194 ARG A CA 1
ATOM 1677 C C . ARG A 1 194 ? 41.056 -0.759 -56.116 1.00 94.75 194 ARG A C 1
ATOM 1679 O O . ARG A 1 194 ? 42.053 -1.152 -56.715 1.00 94.75 194 ARG A O 1
ATOM 1686 N N . ALA A 1 195 ? 40.169 0.062 -56.678 1.00 93.00 195 ALA A N 1
ATOM 1687 C CA . ALA A 1 195 ? 40.346 0.616 -58.020 1.00 93.00 195 ALA A CA 1
ATOM 1688 C C . ALA A 1 195 ? 41.521 1.613 -58.095 1.00 93.00 195 ALA A C 1
ATOM 1690 O O . ALA A 1 195 ? 42.271 1.605 -59.072 1.00 93.00 195 ALA A O 1
ATOM 1691 N N . GLU A 1 196 ? 41.708 2.447 -57.068 1.00 94.62 196 GLU A N 1
ATOM 1692 C CA . GLU A 1 196 ? 42.843 3.373 -56.955 1.00 94.62 196 GLU A CA 1
ATOM 1693 C C . GLU A 1 196 ? 44.184 2.631 -56.805 1.00 94.62 196 GLU A C 1
ATOM 1695 O O . GLU A 1 196 ? 45.169 3.017 -57.445 1.00 94.62 196 GLU A O 1
ATOM 1700 N N . ASP A 1 197 ? 44.212 1.537 -56.037 1.00 93.94 197 ASP A N 1
ATOM 1701 C CA . ASP A 1 197 ? 45.378 0.656 -55.893 1.00 93.94 197 ASP A CA 1
ATOM 1702 C C . ASP A 1 197 ? 45.735 -0.011 -57.234 1.00 93.94 197 ASP A C 1
ATOM 1704 O O . ASP A 1 197 ? 46.869 0.111 -57.701 1.00 93.94 197 ASP A O 1
ATOM 1708 N N . LEU A 1 198 ? 44.749 -0.604 -57.924 1.00 92.25 198 LEU A N 1
ATOM 1709 C CA . LEU A 1 198 ? 44.916 -1.180 -59.269 1.00 92.25 198 LEU A CA 1
ATOM 1710 C C . LEU A 1 198 ? 45.464 -0.159 -60.274 1.00 92.25 198 LEU A C 1
ATOM 1712 O O . LEU A 1 198 ? 46.363 -0.465 -61.062 1.00 92.25 198 LEU A O 1
ATOM 1716 N N . HIS A 1 199 ? 44.944 1.071 -60.248 1.00 92.50 199 HIS A N 1
ATOM 1717 C CA . HIS A 1 199 ? 45.426 2.145 -61.119 1.00 92.50 199 HIS A CA 1
ATOM 1718 C C . HIS A 1 199 ? 46.859 2.565 -60.778 1.00 92.50 199 HIS A C 1
ATOM 1720 O O . HIS A 1 199 ? 47.666 2.842 -61.670 1.00 92.50 199 HIS A O 1
ATOM 1726 N N . SER A 1 200 ? 47.195 2.609 -59.490 1.00 88.75 200 SER A N 1
ATOM 1727 C CA . SER A 1 200 ? 48.542 2.931 -59.012 1.00 88.75 200 SER A CA 1
ATOM 1728 C C . SER A 1 200 ? 49.557 1.869 -59.431 1.00 88.75 200 SER A C 1
ATOM 1730 O O . SER A 1 200 ? 50.637 2.217 -59.917 1.00 88.75 200 SER A O 1
ATOM 1732 N N . ASP A 1 201 ? 49.195 0.592 -59.329 1.00 85.94 201 ASP A N 1
ATOM 1733 C CA . ASP A 1 201 ? 50.024 -0.525 -59.780 1.00 85.94 201 ASP A CA 1
ATOM 1734 C C . ASP A 1 201 ? 50.221 -0.506 -61.297 1.00 85.94 201 ASP A C 1
ATOM 1736 O O . ASP A 1 201 ? 51.359 -0.585 -61.766 1.00 85.94 201 ASP A O 1
ATOM 1740 N N . ALA A 1 202 ? 49.160 -0.278 -62.079 1.00 84.75 202 ALA A N 1
ATOM 1741 C CA . ALA A 1 202 ? 49.262 -0.126 -63.533 1.00 84.75 202 ALA A CA 1
ATOM 1742 C C . ALA A 1 202 ? 50.236 1.001 -63.932 1.00 84.75 202 ALA A C 1
ATOM 1744 O O . ALA A 1 202 ? 51.067 0.837 -64.833 1.00 84.75 202 ALA A O 1
ATOM 1745 N N . ARG A 1 203 ? 50.211 2.137 -63.216 1.00 86.00 203 ARG A N 1
ATOM 1746 C CA . ARG A 1 203 ? 51.189 3.220 -63.420 1.00 86.00 203 ARG A CA 1
ATOM 1747 C C . ARG A 1 203 ? 52.612 2.793 -63.065 1.00 86.00 203 ARG A C 1
ATOM 1749 O O . ARG A 1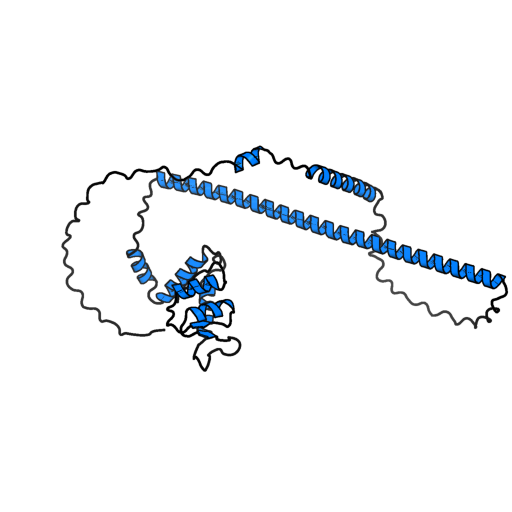 203 ? 53.537 3.185 -63.777 1.00 86.00 203 ARG A O 1
ATOM 1756 N N . ARG A 1 204 ? 52.817 2.009 -62.002 1.00 80.44 204 ARG A N 1
ATOM 1757 C CA . ARG A 1 204 ? 54.148 1.490 -61.639 1.00 80.44 204 ARG A CA 1
ATOM 1758 C C . ARG A 1 204 ? 54.696 0.546 -62.712 1.00 80.44 204 ARG A C 1
ATOM 1760 O O . ARG A 1 204 ? 55.842 0.725 -63.121 1.00 80.44 204 ARG A O 1
ATOM 1767 N N . TYR A 1 205 ? 53.872 -0.362 -63.240 1.00 78.56 205 TYR A N 1
ATOM 1768 C CA . TYR A 1 205 ? 54.241 -1.227 -64.369 1.00 78.56 205 TYR A CA 1
ATOM 1769 C C . TYR A 1 205 ? 54.671 -0.419 -65.597 1.00 78.56 205 TYR A C 1
ATOM 1771 O O . TYR A 1 205 ? 55.727 -0.680 -66.168 1.00 78.56 205 TYR A O 1
ATOM 1779 N N . SER A 1 206 ? 53.919 0.629 -65.953 1.00 76.00 206 SER A N 1
ATOM 1780 C CA . SER A 1 206 ? 54.259 1.478 -67.107 1.00 76.00 206 SER A CA 1
ATOM 1781 C C . SER A 1 206 ? 55.602 2.218 -66.983 1.00 76.00 206 SER A C 1
ATOM 1783 O O . SER A 1 206 ? 56.178 2.612 -67.994 1.00 76.00 206 SER A O 1
ATOM 1785 N N . ARG A 1 207 ? 56.123 2.404 -65.760 1.00 80.81 207 ARG A N 1
ATOM 1786 C CA . ARG A 1 207 ? 57.393 3.103 -65.489 1.00 80.81 207 ARG A CA 1
ATOM 1787 C C . ARG A 1 207 ? 58.601 2.168 -65.363 1.00 80.81 207 ARG A C 1
ATOM 1789 O O . ARG A 1 207 ? 59.694 2.655 -65.091 1.00 80.81 207 ARG A O 1
ATOM 1796 N N . GLY A 1 208 ? 58.422 0.855 -65.540 1.00 68.88 208 GLY A N 1
ATOM 1797 C CA . GLY A 1 208 ? 59.510 -0.130 -65.475 1.00 68.88 208 GLY A CA 1
ATOM 1798 C C . GLY A 1 208 ? 60.141 -0.300 -64.087 1.00 68.88 208 GLY A C 1
ATOM 1799 O O . GLY A 1 208 ? 61.225 -0.860 -63.971 1.00 68.88 208 GLY A O 1
ATOM 1800 N N . THR A 1 209 ? 59.491 0.189 -63.027 1.00 61.91 209 THR A N 1
ATOM 1801 C CA . THR A 1 209 ? 59.990 0.135 -61.641 1.00 61.91 209 THR A CA 1
ATOM 1802 C C . THR A 1 209 ? 59.516 -1.089 -60.856 1.00 61.91 209 THR A C 1
ATOM 1804 O O . THR A 1 209 ? 59.865 -1.223 -59.684 1.00 61.91 209 THR A O 1
ATOM 1807 N N . VAL A 1 210 ? 58.736 -1.985 -61.468 1.00 53.75 210 VAL A N 1
ATOM 1808 C CA . VAL A 1 210 ? 58.261 -3.218 -60.825 1.00 53.75 210 VAL A CA 1
ATOM 1809 C C . VAL A 1 210 ? 59.022 -4.408 -61.413 1.00 53.75 210 VAL A C 1
ATOM 1811 O O . VAL A 1 210 ? 58.979 -4.581 -62.632 1.00 53.75 210 VAL A O 1
ATOM 1814 N N . PRO A 1 211 ? 59.721 -5.218 -60.595 1.00 58.88 211 PRO A N 1
ATOM 1815 C CA . PRO A 1 211 ? 60.322 -6.460 -61.061 1.00 58.88 211 PRO A CA 1
ATOM 1816 C C . PRO A 1 211 ? 59.236 -7.390 -61.609 1.00 58.88 211 PRO A C 1
ATOM 1818 O O . PRO A 1 211 ? 58.150 -7.503 -61.039 1.00 58.88 211 PRO A O 1
ATOM 1821 N N . GLU A 1 212 ? 59.539 -8.017 -62.742 1.00 58.00 212 GLU A N 1
ATOM 1822 C CA . GLU A 1 212 ? 58.675 -8.966 -63.438 1.00 58.00 212 GLU A CA 1
ATOM 1823 C C . GLU A 1 212 ? 58.100 -9.995 -62.445 1.00 58.00 212 GLU A C 1
ATOM 1825 O O . GLU A 1 212 ? 58.859 -10.556 -61.645 1.00 58.00 212 GLU A O 1
ATOM 1830 N N . PRO A 1 213 ? 56.768 -10.201 -62.415 1.00 62.34 213 PRO A N 1
ATOM 1831 C CA . PRO A 1 213 ? 56.157 -11.107 -61.455 1.00 62.34 213 PRO A CA 1
ATOM 1832 C C . PRO A 1 213 ? 56.742 -12.506 -61.644 1.00 62.34 213 PRO A C 1
ATOM 1834 O O . PRO A 1 213 ? 56.753 -13.039 -62.753 1.00 62.34 213 PRO A O 1
ATOM 1837 N N . ALA A 1 214 ? 57.244 -13.088 -60.553 1.00 68.31 214 ALA A N 1
ATOM 1838 C CA . ALA A 1 214 ? 57.796 -14.434 -60.560 1.00 68.31 214 ALA A CA 1
ATOM 1839 C C . ALA A 1 214 ? 56.790 -15.418 -61.195 1.00 68.31 214 ALA A C 1
ATOM 1841 O O . ALA A 1 214 ? 55.586 -15.298 -60.939 1.00 68.31 214 ALA A O 1
ATOM 1842 N N . PRO A 1 215 ? 57.259 -16.377 -62.016 1.00 66.31 215 PRO A N 1
ATOM 1843 C CA . PRO A 1 215 ? 56.399 -17.333 -62.698 1.00 66.31 215 PRO A CA 1
ATOM 1844 C C . PRO A 1 215 ? 55.486 -18.022 -61.687 1.00 66.31 215 PRO A C 1
ATOM 1846 O O . PRO A 1 215 ? 55.947 -18.536 -60.665 1.00 66.31 215 PRO A O 1
ATOM 1849 N N . LEU A 1 216 ? 54.182 -17.974 -61.967 1.00 64.00 216 LEU A N 1
ATOM 1850 C CA . LEU A 1 216 ? 53.160 -18.518 -61.084 1.00 64.00 216 LEU A CA 1
ATOM 1851 C C . LEU A 1 216 ? 53.493 -19.985 -60.763 1.00 64.00 216 LEU A C 1
ATOM 1853 O O . LEU A 1 216 ? 53.743 -20.763 -61.690 1.00 64.00 216 LEU A O 1
ATOM 1857 N N . PRO A 1 217 ? 53.502 -20.383 -59.478 1.00 72.50 217 PRO A N 1
ATOM 1858 C CA . PRO A 1 217 ? 53.656 -21.781 -59.117 1.00 72.50 217 PRO A CA 1
ATOM 1859 C C . PRO A 1 217 ? 52.525 -22.608 -59.752 1.00 72.50 217 PRO A C 1
ATOM 1861 O O . PRO A 1 217 ? 51.424 -22.087 -59.960 1.00 72.50 217 PRO A O 1
ATOM 1864 N N . PRO A 1 218 ? 52.781 -23.888 -60.079 1.00 68.94 218 PRO A N 1
ATOM 1865 C CA . PRO A 1 218 ? 51.805 -24.752 -60.728 1.00 68.94 218 PRO A CA 1
ATOM 1866 C C . PRO A 1 218 ? 50.497 -24.769 -59.936 1.00 68.94 218 PRO A C 1
ATOM 1868 O O . PRO A 1 218 ? 50.500 -24.959 -58.720 1.00 68.94 218 PRO A O 1
ATOM 1871 N N . LEU A 1 219 ? 49.391 -24.542 -60.651 1.00 54.28 219 LEU A N 1
ATOM 1872 C CA . LEU A 1 219 ? 48.030 -24.538 -60.123 1.00 54.28 219 LEU A CA 1
ATOM 1873 C C . LEU A 1 219 ? 47.789 -25.796 -59.281 1.00 54.28 219 LEU A C 1
ATOM 1875 O O . LEU A 1 219 ? 47.680 -26.902 -59.813 1.00 54.28 219 LEU A O 1
ATOM 1879 N N . SER A 1 220 ? 47.686 -25.617 -57.965 1.00 71.81 220 SER A N 1
ATOM 1880 C CA . SER A 1 220 ? 47.158 -26.645 -57.075 1.00 71.81 220 SER A CA 1
ATOM 1881 C C . SER A 1 220 ? 45.746 -27.030 -57.532 1.00 71.81 220 SER A C 1
ATOM 1883 O O . SER A 1 220 ? 44.984 -26.152 -57.954 1.00 71.81 220 SER A O 1
ATOM 1885 N N . PRO A 1 221 ? 45.377 -28.321 -57.462 1.00 73.62 221 PRO A N 1
ATOM 1886 C CA . PRO A 1 221 ? 44.075 -28.791 -57.911 1.00 73.62 221 PRO A CA 1
ATOM 1887 C C . PRO A 1 221 ? 42.945 -28.061 -57.169 1.00 73.62 221 PRO A C 1
ATOM 1889 O O . PRO A 1 221 ? 43.092 -27.750 -55.981 1.00 73.62 221 PRO A O 1
ATOM 1892 N N . PRO A 1 222 ? 41.821 -27.778 -57.852 1.00 68.69 222 PRO A N 1
ATOM 1893 C CA . PRO A 1 222 ? 40.707 -27.067 -57.248 1.00 68.69 222 PRO A CA 1
ATOM 1894 C C . PRO A 1 222 ? 40.204 -27.838 -56.018 1.00 68.69 222 PRO A C 1
ATOM 1896 O O . PRO A 1 222 ? 40.065 -29.065 -56.083 1.00 68.69 222 PRO A O 1
ATOM 1899 N N . PRO A 1 223 ? 39.936 -27.153 -54.892 1.00 73.06 223 PRO A N 1
ATOM 1900 C CA . PRO A 1 223 ? 39.372 -27.807 -53.726 1.00 73.06 223 PRO A CA 1
ATOM 1901 C C . PRO A 1 223 ? 38.004 -28.411 -54.082 1.00 73.06 223 PRO A C 1
ATOM 1903 O O . PRO A 1 223 ? 37.269 -27.840 -54.897 1.00 73.06 223 PRO A O 1
ATOM 1906 N N . PRO A 1 224 ? 37.650 -29.563 -53.489 1.00 72.06 224 PRO A N 1
ATOM 1907 C CA . PRO A 1 224 ? 36.378 -30.217 -53.752 1.00 72.06 224 PRO A CA 1
ATOM 1908 C C . PRO A 1 224 ? 35.210 -29.271 -53.432 1.00 72.06 224 PRO A C 1
ATOM 1910 O O . PRO A 1 224 ? 35.308 -28.473 -52.493 1.00 72.06 224 PRO A O 1
ATOM 1913 N N . PRO A 1 225 ? 34.106 -29.349 -54.197 1.00 59.38 225 PRO A N 1
ATOM 1914 C CA . PRO A 1 225 ? 32.953 -28.480 -54.014 1.00 59.38 225 PRO A CA 1
ATOM 1915 C C . PRO A 1 225 ? 32.420 -28.640 -52.591 1.00 59.38 225 PRO A C 1
ATOM 1917 O O . PRO A 1 225 ? 31.883 -29.684 -52.222 1.00 59.38 225 PRO A O 1
ATOM 1920 N N . GLN A 1 226 ? 32.585 -27.601 -51.774 1.00 57.78 226 GLN A N 1
ATOM 1921 C CA . GLN A 1 226 ? 31.952 -27.560 -50.467 1.00 57.78 226 GLN A CA 1
ATOM 1922 C C . GLN A 1 226 ? 30.446 -27.428 -50.677 1.00 57.78 226 GLN A C 1
ATOM 1924 O O . GLN A 1 226 ? 29.957 -26.438 -51.226 1.00 57.78 226 GLN A O 1
ATOM 1929 N N . VAL A 1 227 ? 29.724 -28.463 -50.254 1.00 52.84 227 VAL A N 1
ATOM 1930 C CA . VAL A 1 227 ? 28.266 -28.498 -50.184 1.00 52.84 227 VAL A CA 1
ATOM 1931 C C . VAL A 1 227 ? 27.833 -27.424 -49.190 1.00 52.84 227 VAL A C 1
ATOM 1933 O O . VAL A 1 227 ? 27.867 -27.625 -47.978 1.00 52.84 227 VAL A O 1
ATOM 1936 N N . LYS A 1 228 ? 27.472 -26.247 -49.704 1.00 49.69 228 LYS A N 1
ATOM 1937 C CA . LYS A 1 228 ? 26.812 -25.208 -48.916 1.00 49.69 228 LYS A CA 1
ATOM 1938 C C . LYS A 1 228 ? 25.455 -25.762 -48.496 1.00 49.69 228 LYS A C 1
ATOM 1940 O O . LYS A 1 228 ? 24.614 -26.035 -49.348 1.00 49.69 228 LYS A O 1
ATOM 1945 N N . SER A 1 229 ? 25.261 -25.964 -47.197 1.00 49.09 229 SER A N 1
ATOM 1946 C CA . SER A 1 229 ? 23.971 -26.331 -46.623 1.00 49.09 229 SER A CA 1
ATOM 1947 C C . SER A 1 229 ? 22.951 -25.245 -46.954 1.00 49.09 229 SER A C 1
ATOM 1949 O O . SER A 1 229 ? 22.966 -24.160 -46.378 1.00 49.09 229 SER A O 1
ATOM 1951 N N . THR A 1 230 ? 22.083 -25.541 -47.916 1.00 47.56 230 THR A N 1
ATOM 1952 C CA . THR A 1 230 ? 20.881 -24.776 -48.242 1.00 47.56 230 THR A CA 1
ATOM 1953 C C . THR A 1 230 ? 19.856 -24.972 -47.131 1.00 47.56 230 THR A C 1
ATOM 1955 O O . THR A 1 230 ? 18.933 -25.769 -47.257 1.00 47.56 230 THR A O 1
ATOM 1958 N N . ILE A 1 231 ? 20.031 -24.277 -46.014 1.00 51.03 231 ILE A N 1
ATOM 1959 C CA . ILE A 1 231 ? 18.964 -24.022 -45.048 1.00 51.03 231 ILE A CA 1
ATOM 1960 C C . ILE A 1 231 ? 19.141 -22.554 -44.658 1.00 51.03 231 ILE A C 1
ATOM 1962 O O . ILE A 1 231 ? 20.259 -22.137 -44.393 1.00 51.03 231 ILE A O 1
ATOM 1966 N N . GLU A 1 232 ? 18.046 -21.793 -44.680 1.00 48.41 232 GLU A N 1
ATOM 1967 C CA . GLU A 1 232 ? 17.960 -20.340 -44.430 1.00 48.41 232 GLU A CA 1
ATOM 1968 C C . GLU A 1 232 ? 18.116 -19.425 -45.662 1.00 48.41 232 GLU A C 1
ATOM 1970 O O . GLU A 1 232 ? 18.969 -18.553 -45.739 1.00 48.41 232 GLU A O 1
ATOM 1975 N N . SER A 1 233 ? 17.218 -19.579 -46.641 1.00 47.88 233 SER A N 1
ATOM 1976 C CA . SER A 1 233 ? 16.964 -18.549 -47.669 1.00 47.88 233 SER A CA 1
ATOM 1977 C C . SER A 1 233 ? 15.483 -18.500 -48.082 1.00 47.88 233 SER A C 1
ATOM 1979 O O . SER A 1 233 ? 15.157 -18.249 -49.238 1.00 47.88 233 SER A O 1
ATOM 1981 N N . SER A 1 234 ? 14.556 -18.772 -47.157 1.00 44.69 234 SER A N 1
ATOM 1982 C CA . SER A 1 234 ? 13.113 -18.735 -47.459 1.00 44.69 234 SER A CA 1
ATOM 1983 C C . SER A 1 234 ? 12.320 -17.702 -46.649 1.00 44.69 234 SER A C 1
ATOM 1985 O O . SER A 1 234 ? 11.097 -17.695 -46.738 1.00 44.69 234 SER A O 1
ATOM 1987 N N . ALA A 1 235 ? 12.979 -16.821 -45.884 1.00 43.69 235 ALA A N 1
ATOM 1988 C CA . ALA A 1 235 ? 12.288 -15.837 -45.039 1.00 43.69 235 ALA A CA 1
ATOM 1989 C C . ALA A 1 235 ? 12.644 -14.359 -45.307 1.00 43.69 235 ALA A C 1
ATOM 1991 O O . ALA A 1 235 ? 12.018 -13.491 -44.711 1.00 43.69 235 ALA A O 1
ATOM 1992 N N . MET A 1 236 ? 13.590 -14.039 -46.203 1.00 45.03 236 MET A N 1
ATOM 1993 C CA . MET A 1 236 ? 14.025 -12.644 -46.435 1.00 45.03 236 MET A CA 1
ATOM 1994 C C . MET A 1 236 ? 13.629 -12.029 -47.788 1.00 45.03 236 MET A C 1
ATOM 1996 O O . MET A 1 236 ? 13.979 -10.888 -48.057 1.00 45.03 236 MET A O 1
ATOM 2000 N N . THR A 1 237 ? 12.861 -12.714 -48.639 1.00 44.53 237 THR A N 1
ATOM 2001 C CA . THR A 1 237 ? 12.588 -12.227 -50.012 1.00 44.53 237 THR A CA 1
ATOM 2002 C C . THR A 1 237 ? 11.273 -11.449 -50.177 1.00 44.53 237 THR A C 1
ATOM 2004 O O . THR A 1 237 ? 10.842 -11.221 -51.300 1.00 44.53 237 THR A O 1
ATOM 2007 N N . THR A 1 238 ? 10.633 -10.973 -49.103 1.00 45.00 238 THR A N 1
ATOM 2008 C CA . THR A 1 238 ? 9.376 -10.193 -49.239 1.00 45.00 238 THR A CA 1
ATOM 2009 C C . THR A 1 238 ? 9.438 -8.783 -48.652 1.00 45.00 238 THR A C 1
ATOM 2011 O O . THR A 1 238 ? 8.413 -8.122 -48.533 1.00 45.00 238 THR A O 1
ATOM 2014 N N . ILE A 1 239 ? 10.626 -8.268 -48.322 1.00 46.38 239 ILE A N 1
ATOM 2015 C CA . ILE A 1 239 ? 10.789 -6.874 -47.874 1.00 46.38 239 ILE A CA 1
ATOM 2016 C C . ILE A 1 239 ? 11.834 -6.190 -48.751 1.00 46.38 239 ILE A C 1
ATOM 2018 O O . ILE A 1 239 ? 12.878 -5.738 -48.302 1.00 46.38 239 ILE A O 1
ATOM 2022 N N . THR A 1 240 ? 11.590 -6.143 -50.056 1.00 47.81 240 THR A N 1
ATOM 2023 C CA . THR A 1 240 ? 12.398 -5.301 -50.946 1.00 47.81 240 THR A CA 1
ATOM 2024 C C . THR A 1 240 ? 11.509 -4.705 -52.012 1.00 47.81 240 THR A C 1
ATOM 2026 O O . THR A 1 240 ? 11.558 -5.076 -53.175 1.00 47.81 240 THR A O 1
ATOM 2029 N N . GLN A 1 241 ? 10.629 -3.824 -51.552 1.00 50.50 241 GLN A N 1
ATOM 2030 C CA . GLN A 1 241 ? 10.094 -2.667 -52.262 1.00 50.50 241 GLN A CA 1
ATOM 2031 C C . GLN A 1 241 ? 9.037 -2.089 -51.331 1.00 50.50 241 GLN A C 1
ATOM 2033 O O . GLN A 1 241 ? 7.870 -2.452 -51.401 1.00 50.50 241 GLN A O 1
ATOM 2038 N N . VAL A 1 242 ? 9.450 -1.212 -50.413 1.00 53.53 242 VAL A N 1
ATOM 2039 C CA . VAL A 1 242 ? 8.496 -0.246 -49.864 1.00 53.53 242 VAL A CA 1
ATOM 2040 C C . VAL A 1 242 ? 8.112 0.629 -51.059 1.00 53.53 242 VAL A C 1
ATOM 2042 O O . VAL A 1 242 ? 8.994 1.323 -51.574 1.00 53.53 242 VAL A O 1
ATOM 2045 N N . PRO A 1 243 ? 6.868 0.545 -51.567 1.00 68.25 243 PRO A N 1
ATOM 2046 C CA . PRO A 1 243 ? 6.451 1.273 -52.756 1.00 68.25 243 PRO A CA 1
ATOM 2047 C C . PRO A 1 243 ? 6.734 2.761 -52.577 1.00 68.25 243 PRO A C 1
ATOM 2049 O O . PRO A 1 243 ? 6.563 3.302 -51.488 1.00 68.25 243 PRO A O 1
ATOM 2052 N N . GLU A 1 244 ? 7.139 3.445 -53.638 1.00 65.25 244 GLU A N 1
ATOM 2053 C CA . GLU A 1 244 ? 7.449 4.881 -53.603 1.00 65.25 244 GLU A CA 1
ATOM 2054 C C . GLU A 1 244 ? 6.275 5.722 -53.058 1.00 65.25 244 GLU A C 1
ATOM 2056 O O . GLU A 1 244 ? 6.469 6.692 -52.328 1.00 65.25 244 GLU A O 1
ATOM 2061 N N . GLN A 1 245 ? 5.050 5.224 -53.246 1.00 58.59 245 GLN A N 1
ATOM 2062 C CA . GLN A 1 245 ? 3.815 5.743 -52.652 1.00 58.59 245 GLN A CA 1
ATOM 2063 C C . GLN A 1 245 ? 3.818 5.754 -51.108 1.00 58.59 245 GLN A C 1
ATOM 2065 O O . GLN A 1 245 ? 3.282 6.669 -50.485 1.00 58.59 245 GLN A O 1
ATOM 2070 N N . LEU A 1 246 ? 4.451 4.773 -50.457 1.00 62.69 246 LEU A N 1
ATOM 2071 C CA . LEU A 1 246 ? 4.611 4.728 -48.998 1.00 62.69 246 LEU A CA 1
ATOM 2072 C C . LEU A 1 246 ? 5.631 5.767 -48.496 1.00 62.69 246 LEU A C 1
ATOM 2074 O O . LEU A 1 246 ? 5.491 6.285 -47.390 1.00 62.69 246 LEU A O 1
ATOM 2078 N N . ARG A 1 247 ? 6.617 6.136 -49.325 1.00 64.94 247 ARG A N 1
ATOM 2079 C CA . ARG A 1 247 ? 7.573 7.216 -49.017 1.00 64.94 247 ARG A CA 1
ATOM 2080 C C . ARG A 1 247 ? 6.943 8.602 -49.179 1.00 64.94 247 ARG A C 1
ATOM 2082 O O . ARG A 1 247 ? 7.217 9.494 -48.376 1.00 64.94 247 ARG A O 1
ATOM 2089 N N . GLU A 1 248 ? 6.084 8.794 -50.177 1.00 73.19 248 GLU A N 1
ATOM 2090 C CA . GLU A 1 248 ? 5.351 10.055 -50.362 1.00 73.19 248 GLU A CA 1
ATOM 2091 C C . GLU A 1 248 ? 4.284 10.267 -49.283 1.00 73.19 248 GLU A C 1
ATOM 2093 O O . GLU A 1 248 ? 4.241 11.336 -48.673 1.00 73.19 248 GLU A O 1
ATOM 2098 N N . THR A 1 249 ? 3.511 9.229 -48.947 1.00 71.38 249 THR A N 1
ATOM 2099 C CA . THR A 1 249 ? 2.539 9.291 -47.837 1.00 71.38 249 THR A CA 1
ATOM 2100 C C . THR A 1 249 ? 3.209 9.538 -46.482 1.00 71.38 249 THR A C 1
ATOM 2102 O O . THR A 1 249 ? 2.645 10.240 -45.640 1.00 71.38 249 THR A O 1
ATOM 2105 N N . TYR A 1 250 ? 4.436 9.041 -46.279 1.00 64.81 250 TYR A N 1
ATOM 2106 C CA . TYR A 1 250 ? 5.268 9.367 -45.118 1.00 64.81 250 TYR A CA 1
ATOM 2107 C C . TYR A 1 250 ? 5.627 10.865 -45.068 1.00 64.81 250 TYR A C 1
ATOM 2109 O O . TYR A 1 250 ? 5.400 11.517 -44.047 1.00 64.81 250 TYR A O 1
ATOM 2117 N N . ARG A 1 251 ? 6.090 11.449 -46.185 1.00 75.88 251 ARG A N 1
ATOM 2118 C CA . ARG A 1 251 ? 6.404 12.891 -46.265 1.00 75.88 251 ARG A CA 1
ATOM 2119 C C . ARG A 1 251 ? 5.174 13.774 -46.041 1.00 75.88 251 ARG A C 1
ATOM 2121 O O . ARG A 1 251 ? 5.297 14.839 -45.438 1.00 75.88 251 ARG A O 1
ATOM 2128 N N . GLU A 1 252 ? 4.000 13.364 -46.517 1.00 76.94 252 GLU A N 1
ATOM 2129 C CA . GLU A 1 252 ? 2.756 14.115 -46.310 1.00 76.94 252 GLU A CA 1
ATOM 2130 C C . GLU A 1 252 ? 2.245 14.027 -44.867 1.00 76.94 252 GLU A C 1
ATOM 2132 O O . GLU A 1 252 ? 1.892 15.057 -44.289 1.00 76.94 252 GLU A O 1
ATOM 2137 N N . ARG A 1 253 ? 2.276 12.841 -44.240 1.00 74.50 253 ARG A N 1
ATOM 2138 C CA . ARG A 1 253 ? 1.901 12.688 -42.821 1.00 74.50 253 ARG A CA 1
ATOM 2139 C C . ARG A 1 253 ? 2.832 13.445 -41.884 1.00 74.50 253 ARG A C 1
ATOM 2141 O O . ARG A 1 253 ? 2.363 14.029 -40.910 1.00 74.50 253 ARG A O 1
ATOM 2148 N N . GLU A 1 254 ? 4.129 13.470 -42.173 1.00 75.06 254 GLU A N 1
ATOM 2149 C CA . GLU A 1 254 ? 5.096 14.212 -41.363 1.00 75.06 254 GLU A CA 1
ATOM 2150 C C . GLU A 1 254 ? 4.911 15.732 -41.511 1.00 75.06 254 GLU A C 1
ATOM 2152 O O . GLU A 1 254 ? 4.946 16.458 -40.516 1.00 75.06 254 GLU A O 1
ATOM 2157 N N . LYS A 1 255 ? 4.576 16.215 -42.717 1.00 77.44 255 LYS A N 1
ATOM 2158 C CA . LYS A 1 255 ? 4.166 17.613 -42.932 1.00 77.44 255 LYS A CA 1
ATOM 2159 C C . LYS A 1 255 ? 2.882 17.973 -42.178 1.00 77.44 255 LYS A C 1
ATOM 2161 O O . LYS A 1 255 ? 2.841 19.050 -41.588 1.00 77.44 255 LYS A O 1
ATOM 2166 N N . MET A 1 256 ? 1.869 17.099 -42.157 1.00 73.38 256 MET A N 1
ATOM 2167 C CA . MET A 1 256 ? 0.640 17.335 -41.379 1.00 73.38 256 MET A CA 1
ATOM 2168 C C . MET A 1 256 ? 0.911 17.340 -39.873 1.00 73.38 256 MET A C 1
ATOM 2170 O O . MET A 1 256 ? 0.478 18.256 -39.187 1.00 73.38 256 MET A O 1
ATOM 2174 N N . ARG A 1 257 ? 1.705 16.391 -39.362 1.00 75.81 257 ARG A N 1
ATOM 2175 C CA . ARG A 1 257 ? 2.068 16.330 -37.938 1.00 75.81 257 ARG A CA 1
ATOM 2176 C C . ARG A 1 257 ? 2.822 17.583 -37.482 1.00 75.81 257 ARG A C 1
ATOM 2178 O O . ARG A 1 257 ? 2.563 18.097 -36.401 1.00 75.81 257 ARG A O 1
ATOM 2185 N N . LEU A 1 258 ? 3.737 18.098 -38.305 1.00 70.75 258 LEU A N 1
ATOM 2186 C CA . LEU A 1 258 ? 4.463 19.340 -38.012 1.00 70.75 258 LEU A CA 1
ATOM 2187 C C . LEU A 1 258 ? 3.576 20.591 -38.130 1.00 70.75 258 LEU A C 1
ATOM 2189 O O . LEU A 1 258 ? 3.843 21.585 -37.452 1.00 70.75 258 LEU A O 1
ATOM 2193 N N . ALA A 1 259 ? 2.530 20.552 -38.961 1.00 67.69 259 ALA A N 1
ATOM 2194 C CA . ALA A 1 259 ? 1.528 21.610 -39.054 1.00 67.69 259 ALA A CA 1
ATOM 2195 C C . ALA A 1 259 ? 0.573 21.607 -37.845 1.00 67.69 259 ALA A C 1
ATOM 2197 O O . ALA A 1 259 ? 0.344 22.672 -37.276 1.00 67.69 259 ALA A O 1
ATOM 2198 N N . ASP A 1 260 ? 0.114 20.436 -37.395 1.00 67.94 260 ASP A N 1
ATOM 2199 C CA . ASP A 1 260 ? -0.726 20.276 -36.198 1.00 67.94 260 ASP A CA 1
ATOM 2200 C C . ASP A 1 260 ? 0.026 20.663 -34.922 1.00 67.94 260 ASP A C 1
ATOM 2202 O O . ASP A 1 260 ? -0.492 21.424 -34.112 1.00 67.94 260 ASP A O 1
ATOM 2206 N N . ILE A 1 261 ? 1.295 20.263 -34.780 1.00 55.78 261 ILE A N 1
ATOM 2207 C CA . ILE A 1 261 ? 2.139 20.699 -33.652 1.00 55.78 261 ILE A CA 1
ATOM 2208 C C . ILE A 1 261 ? 2.348 22.223 -33.675 1.00 55.78 261 ILE A C 1
ATOM 2210 O O . ILE A 1 261 ? 2.441 22.855 -32.624 1.00 55.78 261 ILE A O 1
ATOM 2214 N N . ARG A 1 262 ? 2.399 22.851 -34.859 1.00 51.62 262 ARG A N 1
ATOM 2215 C CA . ARG A 1 262 ? 2.432 24.319 -34.970 1.00 51.62 262 ARG A CA 1
ATOM 2216 C C . ARG A 1 262 ? 1.094 24.976 -34.627 1.00 51.62 262 ARG A C 1
ATOM 2218 O O . ARG A 1 262 ? 1.115 26.108 -34.152 1.00 51.62 262 ARG A O 1
ATOM 2225 N N . ALA A 1 263 ? -0.030 24.301 -34.855 1.00 54.19 263 ALA A N 1
ATOM 2226 C CA . ALA A 1 263 ? -1.366 24.799 -34.534 1.00 54.19 263 ALA A CA 1
ATOM 2227 C C . ALA A 1 263 ? -1.720 24.620 -33.043 1.00 54.19 263 ALA A C 1
ATOM 2229 O O . ALA A 1 263 ? -2.310 25.516 -32.446 1.00 54.19 263 ALA A O 1
ATOM 2230 N N . GLU A 1 264 ? -1.293 23.524 -32.410 1.00 52.09 264 GLU A N 1
ATOM 2231 C CA . GLU A 1 264 ? -1.560 23.223 -30.994 1.00 52.09 264 GLU A CA 1
ATOM 2232 C C . GLU A 1 264 ? -0.702 24.031 -30.004 1.00 52.09 264 GLU A C 1
ATOM 2234 O O . GLU A 1 264 ? -1.001 24.059 -28.813 1.00 52.09 264 GLU A O 1
ATOM 2239 N N . VAL A 1 265 ? 0.345 24.732 -30.458 1.00 43.56 265 VAL A N 1
ATOM 2240 C CA . VAL A 1 265 ? 1.188 25.584 -29.588 1.00 43.56 265 VAL A CA 1
ATOM 2241 C C . VAL A 1 265 ? 0.592 26.989 -29.363 1.00 43.56 265 VAL A C 1
ATOM 2243 O O . VAL A 1 265 ? 1.140 27.781 -28.599 1.00 43.56 265 VAL A O 1
ATOM 2246 N N . ILE A 1 266 ? -0.588 27.288 -29.917 1.00 47.59 266 ILE A N 1
ATOM 2247 C CA . ILE A 1 266 ? -1.379 28.478 -29.559 1.00 47.59 266 ILE A CA 1
ATOM 2248 C C . ILE A 1 266 ? -2.612 28.031 -28.762 1.00 47.59 266 ILE A C 1
ATOM 2250 O O . ILE A 1 266 ? -3.733 28.019 -29.259 1.00 47.59 266 ILE A O 1
ATOM 2254 N N . TRP A 1 267 ? -2.410 27.647 -27.500 1.00 43.38 267 TRP A N 1
ATOM 2255 C CA . TRP A 1 267 ? -3.517 27.537 -26.547 1.00 43.38 267 TRP A CA 1
ATOM 2256 C C . TRP A 1 267 ? -3.853 28.931 -26.013 1.00 43.38 267 TRP A C 1
ATOM 2258 O O . TRP A 1 267 ? -3.280 29.389 -25.023 1.00 43.38 267 TRP A O 1
ATOM 2268 N N . GLU A 1 268 ? -4.810 29.608 -26.648 1.00 48.62 268 GLU A N 1
ATOM 2269 C CA . GLU A 1 268 ? -5.585 30.624 -25.939 1.00 48.62 268 GLU A CA 1
ATOM 2270 C C . GLU A 1 268 ? -6.412 29.905 -24.869 1.00 48.62 268 GLU A C 1
ATOM 2272 O O . GLU A 1 268 ? -7.367 29.182 -25.153 1.00 48.62 268 GLU A O 1
ATOM 2277 N N . VAL A 1 269 ? -5.997 30.058 -23.611 1.00 50.22 269 VAL A N 1
ATOM 2278 C CA . VAL A 1 269 ? -6.780 29.619 -22.455 1.00 50.22 269 VAL A CA 1
ATOM 2279 C C . VAL A 1 269 ? -8.111 30.377 -22.497 1.00 50.22 269 VAL A C 1
ATOM 2281 O O . VAL A 1 269 ? -8.087 31.607 -22.418 1.00 50.22 269 VAL A O 1
ATOM 2284 N N . PRO A 1 270 ? -9.271 29.699 -22.587 1.00 59.06 270 PRO A N 1
ATOM 2285 C CA . PRO A 1 270 ? -10.553 30.388 -22.633 1.00 59.06 270 PRO A CA 1
ATOM 2286 C C . PRO A 1 270 ? -10.727 31.246 -21.374 1.00 59.06 270 PRO A C 1
ATOM 2288 O O . PRO A 1 270 ? -10.708 30.718 -20.258 1.00 59.06 270 PRO A O 1
ATOM 2291 N N . GLU A 1 271 ? -10.927 32.561 -21.527 1.00 56.31 271 GLU A N 1
ATOM 2292 C CA . GLU A 1 271 ? -11.091 33.513 -20.407 1.00 56.31 271 GLU A CA 1
ATOM 2293 C C . GLU A 1 271 ? -12.171 33.081 -19.393 1.00 56.31 271 GLU A C 1
ATOM 2295 O O . GLU A 1 271 ? -12.121 33.432 -18.212 1.00 56.31 271 GLU A O 1
ATOM 2300 N N . GLN A 1 272 ? -13.124 32.252 -19.824 1.00 56.19 272 GLN A N 1
ATOM 2301 C CA . GLN A 1 272 ? -14.179 31.683 -18.987 1.00 56.19 272 GLN A CA 1
ATOM 2302 C C . GLN A 1 272 ? -13.643 30.777 -17.859 1.00 56.19 272 GLN A C 1
ATOM 2304 O O . GLN A 1 272 ? -14.183 30.800 -16.752 1.00 56.19 272 GLN A O 1
ATOM 2309 N N . LEU A 1 273 ? -12.547 30.041 -18.086 1.00 52.22 273 LEU A N 1
ATOM 2310 C CA . LEU A 1 273 ? -11.906 29.186 -17.072 1.00 52.22 273 LEU A CA 1
ATOM 2311 C C . LEU A 1 273 ? -11.112 30.006 -16.043 1.00 52.22 273 LEU A C 1
ATOM 2313 O O . LEU A 1 273 ? -11.106 29.683 -14.854 1.00 52.22 273 LEU A O 1
ATOM 2317 N N . LEU A 1 274 ? -10.514 31.120 -16.472 1.00 58.06 274 LEU A N 1
ATOM 2318 C CA . LEU A 1 274 ? -9.819 32.070 -15.595 1.00 58.06 274 LEU A CA 1
ATOM 2319 C C . LEU A 1 274 ? -10.778 32.826 -14.658 1.00 58.06 274 LEU A C 1
ATOM 2321 O O . LEU A 1 274 ? -10.386 33.183 -13.545 1.00 58.06 274 LEU A O 1
ATOM 2325 N N . ASN A 1 275 ? -12.037 33.017 -15.060 1.00 61.25 275 ASN A N 1
ATOM 2326 C CA . ASN A 1 275 ? -13.063 33.646 -14.222 1.00 61.25 275 ASN A CA 1
ATOM 2327 C C . ASN A 1 275 ? -13.690 32.691 -13.189 1.00 61.25 275 ASN A C 1
ATOM 2329 O O . ASN A 1 275 ? -14.117 33.153 -12.130 1.00 61.25 275 ASN A O 1
ATOM 2333 N N . LEU A 1 276 ? -13.679 31.371 -13.418 1.00 54.62 276 LEU A N 1
ATOM 2334 C CA . LEU A 1 276 ? -14.163 30.393 -12.430 1.00 54.62 276 LEU A CA 1
ATOM 2335 C C . LEU A 1 276 ? -13.222 30.252 -11.220 1.00 54.62 276 LEU A C 1
ATOM 2337 O O . LEU A 1 276 ? -13.675 30.026 -10.100 1.00 54.62 276 LEU A O 1
ATOM 2341 N N . ILE A 1 277 ? -11.914 30.431 -11.430 1.00 54.59 277 ILE A N 1
ATOM 2342 C CA . ILE A 1 277 ? -10.884 30.306 -10.381 1.00 54.59 277 ILE A CA 1
ATOM 2343 C C . ILE A 1 277 ? -10.849 31.545 -9.462 1.00 54.59 277 ILE A C 1
ATOM 2345 O O . ILE A 1 277 ? -10.371 31.469 -8.331 1.00 54.59 277 ILE A O 1
ATOM 2349 N N . LYS A 1 278 ? -11.398 32.684 -9.906 1.00 58.56 278 LYS A N 1
ATOM 2350 C CA . LYS A 1 278 ? -11.408 33.954 -9.154 1.00 58.56 278 LYS A CA 1
ATOM 2351 C C . LYS A 1 278 ? -12.606 34.138 -8.211 1.00 58.56 278 LYS A C 1
ATOM 2353 O O . LYS A 1 278 ? -12.702 35.180 -7.566 1.00 58.56 278 LYS A O 1
ATOM 2358 N N . GLN A 1 279 ? -13.509 33.163 -8.096 1.00 53.44 279 GLN A N 1
ATOM 2359 C CA . GLN A 1 279 ? -14.639 33.250 -7.164 1.00 53.44 279 GLN A CA 1
ATOM 2360 C C . GLN A 1 279 ? -14.134 33.184 -5.702 1.00 53.44 279 GLN A C 1
ATOM 2362 O O . GLN A 1 279 ? -13.461 32.217 -5.331 1.00 53.44 279 GLN A O 1
ATOM 2367 N N . PRO A 1 280 ? -14.426 34.182 -4.845 1.00 48.94 280 PRO A N 1
ATOM 2368 C CA . PRO A 1 280 ? -14.016 34.145 -3.447 1.00 48.94 280 PRO A CA 1
ATOM 2369 C C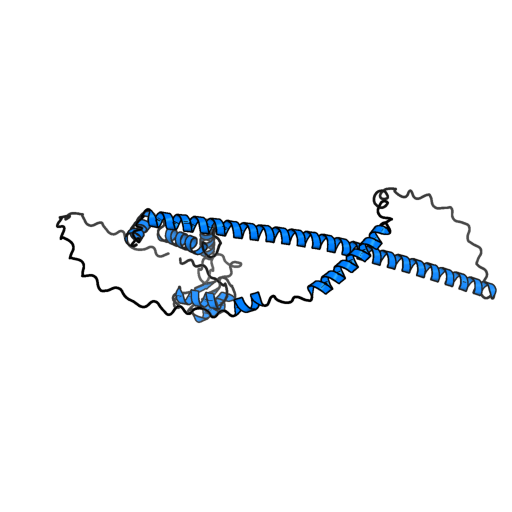 . PRO A 1 280 ? -14.753 33.027 -2.699 1.00 48.94 280 PRO A C 1
ATOM 2371 O O . PRO A 1 280 ? -15.973 32.891 -2.784 1.00 48.94 280 PRO A O 1
ATOM 2374 N N . LYS A 1 281 ? -13.996 32.232 -1.931 1.00 49.50 281 LYS A N 1
ATOM 2375 C CA . LYS A 1 281 ? -14.538 31.232 -1.002 1.00 49.50 281 LYS A CA 1
ATOM 2376 C C . LYS A 1 281 ? -15.521 31.911 -0.049 1.00 49.50 281 LYS A C 1
ATOM 2378 O O . LYS A 1 281 ? -15.128 32.765 0.740 1.00 49.50 281 LYS A O 1
ATOM 2383 N N . ILE A 1 282 ? -16.783 31.500 -0.113 1.00 44.81 282 ILE A N 1
ATOM 2384 C CA . ILE A 1 282 ? -17.814 31.896 0.842 1.00 44.81 282 ILE A CA 1
ATOM 2385 C C . ILE A 1 282 ? -17.387 31.379 2.223 1.00 44.81 282 ILE A C 1
ATOM 2387 O O . ILE A 1 282 ? -17.290 30.172 2.449 1.00 44.81 282 ILE A O 1
ATOM 2391 N N . SER A 1 283 ? -17.076 32.305 3.130 1.00 44.22 283 SER A N 1
ATOM 2392 C CA . SER A 1 283 ? -16.744 32.010 4.524 1.00 44.22 283 SER A CA 1
ATOM 2393 C C . SER A 1 283 ? -17.951 31.409 5.257 1.00 44.22 283 SER A C 1
ATOM 2395 O O . SER A 1 283 ? -19.056 31.945 5.146 1.00 44.22 283 SER A O 1
ATOM 2397 N N . PRO A 1 284 ? -17.771 30.351 6.069 1.00 45.25 284 PRO A N 1
ATOM 2398 C CA . PRO A 1 284 ? -18.839 29.760 6.865 1.00 45.25 284 PRO A CA 1
ATOM 2399 C C . PRO A 1 284 ? -19.020 30.585 8.145 1.00 45.25 284 PRO A C 1
ATOM 2401 O O . PRO A 1 284 ? -18.559 30.206 9.218 1.00 45.25 284 PRO A O 1
ATOM 2404 N N . ALA A 1 285 ? -19.627 31.763 8.031 1.00 48.97 285 ALA A N 1
ATOM 2405 C CA . ALA A 1 285 ? -19.814 32.658 9.168 1.00 48.97 285 ALA A CA 1
ATOM 2406 C C . ALA A 1 285 ? -21.162 33.379 9.123 1.00 48.97 285 ALA A C 1
ATOM 2408 O O . ALA A 1 285 ? -21.215 34.588 9.301 1.00 48.97 285 ALA A O 1
ATOM 2409 N N . THR A 1 286 ? -22.270 32.671 8.893 1.00 51.78 286 THR A N 1
ATOM 2410 C CA . THR A 1 286 ? -23.604 33.184 9.252 1.00 51.78 286 THR A CA 1
ATOM 2411 C C . THR A 1 286 ? -24.594 32.032 9.403 1.00 51.78 286 THR A C 1
ATOM 2413 O O . THR A 1 286 ? -25.272 31.687 8.452 1.00 51.78 286 THR A O 1
ATOM 2416 N N . LEU A 1 287 ? -24.672 31.435 10.594 1.00 40.34 287 LEU A N 1
ATOM 2417 C CA . LEU A 1 287 ? -25.881 30.790 11.126 1.00 40.34 287 LEU A CA 1
ATOM 2418 C C . LEU A 1 287 ? -25.761 30.795 12.662 1.00 40.34 287 LEU A C 1
ATOM 2420 O O . LEU A 1 287 ? -25.386 29.815 13.299 1.00 40.34 287 LEU A O 1
ATOM 2424 N N . GLN A 1 288 ? -26.017 31.965 13.253 1.00 47.28 288 GLN A N 1
ATOM 2425 C CA . GLN A 1 288 ? -26.410 32.094 14.654 1.00 47.28 288 GLN A CA 1
ATOM 2426 C C . GLN A 1 288 ? -27.916 31.840 14.748 1.00 47.28 288 GLN A C 1
ATOM 2428 O O . GLN A 1 288 ? -28.684 32.532 14.086 1.00 47.28 288 GLN A O 1
ATOM 2433 N N . THR A 1 289 ? -28.340 30.908 15.600 1.00 46.53 289 THR A N 1
ATOM 2434 C CA . THR A 1 289 ? -29.341 31.150 16.663 1.00 46.53 289 THR A CA 1
ATOM 2435 C C . THR A 1 289 ? -29.552 29.864 17.474 1.00 46.53 289 THR A C 1
ATOM 2437 O O . THR A 1 289 ? -29.840 28.818 16.894 1.00 46.53 289 THR A O 1
ATOM 2440 N N . PRO A 1 290 ? -29.400 29.891 18.811 1.00 54.31 290 PRO A N 1
ATOM 2441 C CA . PRO A 1 290 ? -29.811 28.775 19.655 1.00 54.31 290 PRO A CA 1
ATOM 2442 C C . PRO A 1 290 ? -31.345 28.761 19.810 1.00 54.31 290 PRO A C 1
ATOM 2444 O O . PRO A 1 290 ? -31.944 29.825 19.983 1.00 54.31 290 PRO A O 1
ATOM 2447 N N . PRO A 1 291 ? -32.004 27.588 19.771 1.00 54.88 291 PRO A N 1
ATOM 2448 C CA . PRO A 1 291 ? -33.429 27.491 20.063 1.00 54.88 291 PRO A CA 1
ATOM 2449 C C . PRO A 1 291 ? -33.715 27.744 21.560 1.00 54.88 291 PRO A C 1
ATOM 2451 O O . PRO A 1 291 ? -32.859 27.470 22.407 1.00 54.88 291 PRO A O 1
ATOM 2454 N N . PRO A 1 292 ? -34.909 28.264 21.902 1.00 50.69 292 PRO A N 1
ATOM 2455 C CA . PRO A 1 292 ? -35.287 28.588 23.274 1.00 50.69 292 PRO A CA 1
ATOM 2456 C C . PRO A 1 292 ? -35.392 27.340 24.160 1.00 50.69 292 PRO A C 1
ATOM 2458 O O . PRO A 1 292 ? -35.777 26.259 23.715 1.00 50.69 292 PRO A O 1
ATOM 2461 N N . ALA A 1 293 ? -35.052 27.527 25.437 1.00 51.12 293 ALA A N 1
ATOM 2462 C CA . ALA A 1 293 ? -35.063 26.516 26.484 1.00 51.12 293 ALA A CA 1
ATOM 2463 C C . ALA A 1 293 ? -36.435 25.832 26.606 1.00 51.12 293 ALA A C 1
ATOM 2465 O O . ALA A 1 293 ? -37.418 26.445 27.021 1.00 51.12 293 ALA A O 1
ATOM 2466 N N . ILE A 1 294 ? -36.480 24.543 26.264 1.00 49.06 294 ILE A N 1
ATOM 2467 C CA . ILE A 1 294 ? -37.616 23.668 26.547 1.00 49.06 294 ILE A CA 1
ATOM 2468 C C . ILE A 1 294 ? -37.453 23.120 27.966 1.00 49.06 294 ILE A C 1
ATOM 2470 O O . ILE A 1 294 ? -36.389 22.645 28.359 1.00 49.06 294 ILE A O 1
ATOM 2474 N N . LEU A 1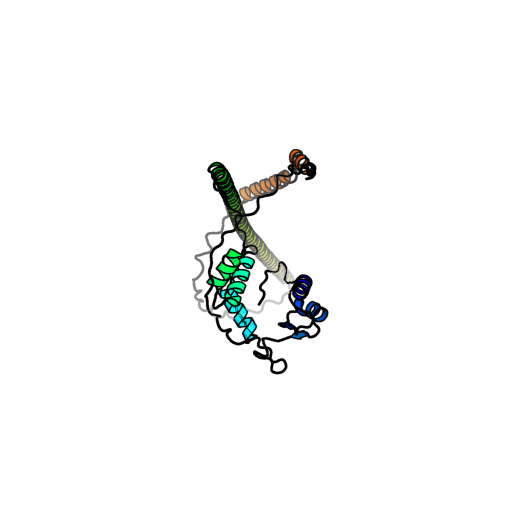 295 ? -38.551 23.248 28.704 1.00 48.66 295 LEU A N 1
ATOM 2475 C CA . LEU A 1 295 ? -38.807 22.849 30.081 1.00 48.66 295 LEU A CA 1
ATOM 2476 C C . LEU A 1 295 ? -38.221 21.483 30.474 1.00 48.66 295 LEU A C 1
ATOM 2478 O O . LEU A 1 295 ? -38.257 20.513 29.718 1.00 48.66 295 LEU A O 1
ATOM 2482 N N . SER A 1 296 ? -37.736 21.442 31.715 1.00 60.28 296 SER A N 1
ATOM 2483 C CA . SER A 1 296 ? -37.209 20.286 32.437 1.00 60.28 296 SER A CA 1
ATOM 2484 C C . SER A 1 296 ? -38.074 19.022 32.293 1.00 60.28 296 SER A C 1
ATOM 2486 O O . SER A 1 296 ? -39.297 19.106 32.432 1.00 60.28 296 SER A O 1
ATOM 2488 N N . PRO A 1 297 ? -37.474 17.834 32.102 1.00 56.09 297 PRO A N 1
ATOM 2489 C CA . PRO A 1 297 ? -38.215 16.581 32.160 1.00 56.09 297 PRO A CA 1
ATOM 2490 C C . PRO A 1 297 ? -38.625 16.249 33.604 1.00 56.09 297 PRO A C 1
ATOM 2492 O O . PRO A 1 297 ? -37.842 16.411 34.542 1.00 56.09 297 PRO A O 1
ATOM 2495 N N . LEU A 1 298 ? -39.865 15.771 33.763 1.00 57.84 298 LEU A N 1
ATOM 2496 C CA . LEU A 1 298 ? -40.391 15.209 35.010 1.00 57.84 298 LEU A CA 1
ATOM 2497 C C . LEU A 1 298 ? -39.509 14.055 35.531 1.00 57.84 298 LEU A C 1
ATOM 2499 O O . LEU A 1 298 ? -38.943 13.308 34.727 1.00 57.84 298 LEU A O 1
ATOM 2503 N N . PRO A 1 299 ? -39.442 13.850 36.861 1.00 68.44 299 PRO A N 1
ATOM 2504 C CA . PRO A 1 299 ? -38.776 12.688 37.436 1.00 68.44 299 PRO A CA 1
ATOM 2505 C C . PRO A 1 299 ? -39.506 11.387 37.044 1.00 68.44 299 PRO A C 1
ATOM 2507 O O . PRO A 1 299 ? -40.739 11.372 36.973 1.00 68.44 299 PRO A O 1
ATOM 2510 N N . PRO A 1 300 ? -38.773 10.287 36.794 1.00 68.44 300 PRO A N 1
ATOM 2511 C CA . PRO A 1 300 ? -39.381 9.007 36.456 1.00 68.44 300 PRO A CA 1
ATOM 2512 C C . PRO A 1 300 ? -40.142 8.409 37.655 1.00 68.44 300 PRO A C 1
ATOM 2514 O O . PRO A 1 300 ? -39.739 8.613 38.804 1.00 68.44 300 PRO A O 1
ATOM 2517 N N . PRO A 1 301 ? -41.218 7.640 37.407 1.00 51.84 301 PRO A N 1
ATOM 2518 C CA . PRO A 1 301 ? -41.958 6.955 38.457 1.00 51.84 301 PRO A CA 1
ATOM 2519 C C . PRO A 1 301 ? -41.083 5.894 39.135 1.00 51.84 301 PRO A C 1
ATOM 2521 O O . PRO A 1 301 ? -40.435 5.072 38.485 1.00 51.84 301 PRO A O 1
ATOM 2524 N N . THR A 1 302 ? -41.093 5.911 40.464 1.00 50.66 302 THR A N 1
ATOM 2525 C CA . THR A 1 302 ? -40.482 4.918 41.345 1.00 50.66 302 THR A CA 1
ATOM 2526 C C . THR A 1 302 ? -41.168 3.563 41.171 1.00 50.66 302 THR A C 1
ATOM 2528 O O . THR A 1 302 ? -42.176 3.261 41.808 1.00 50.66 302 THR A O 1
ATOM 2531 N N . LEU A 1 303 ? -40.604 2.714 40.311 1.00 45.25 303 LEU A N 1
ATOM 2532 C CA . LEU A 1 303 ? -40.929 1.291 40.284 1.00 45.25 303 LEU A CA 1
ATOM 2533 C C . LEU A 1 303 ? -40.241 0.604 41.466 1.00 45.25 303 LEU A C 1
ATOM 2535 O O . LEU A 1 303 ? -39.067 0.245 41.425 1.00 45.25 303 LEU A O 1
ATOM 2539 N N . SER A 1 304 ? -41.012 0.451 42.539 1.00 47.44 304 SER A N 1
ATOM 2540 C CA . SER A 1 304 ? -40.776 -0.534 43.587 1.00 47.44 304 SER A CA 1
ATOM 2541 C C . SER A 1 304 ? -40.938 -1.932 42.988 1.00 47.44 304 SER A C 1
ATOM 2543 O O . SER A 1 304 ? -42.007 -2.279 42.485 1.00 47.44 304 SER A O 1
ATOM 2545 N N . THR A 1 305 ? -39.889 -2.751 43.015 1.00 46.66 305 THR A N 1
ATOM 2546 C CA . THR A 1 305 ? -40.053 -4.210 42.974 1.00 46.66 305 THR A CA 1
ATOM 2547 C C . THR A 1 305 ? -38.899 -4.892 43.712 1.00 46.66 305 THR A C 1
ATOM 2549 O O . THR A 1 305 ? -37.751 -4.463 43.573 1.00 46.66 305 THR A O 1
ATOM 2552 N N . PRO A 1 306 ? -39.179 -5.936 44.514 1.00 53.03 306 PRO A N 1
ATOM 2553 C CA . PRO A 1 306 ? -38.222 -6.539 45.422 1.00 53.03 306 PRO A CA 1
ATOM 2554 C C . PRO A 1 306 ? -37.552 -7.734 44.742 1.00 53.03 306 PRO A C 1
ATOM 2556 O O . PRO A 1 306 ? -38.180 -8.760 44.507 1.00 53.03 306 PRO A O 1
ATOM 2559 N N . TRP A 1 307 ? -36.262 -7.613 44.450 1.00 43.88 307 TRP A N 1
ATOM 2560 C CA . TRP A 1 307 ? -35.404 -8.762 44.157 1.00 43.88 307 TRP A CA 1
ATOM 2561 C C . TRP A 1 307 ? -34.283 -8.789 45.189 1.00 43.88 307 TRP A C 1
ATOM 2563 O O . TRP A 1 307 ? -33.127 -8.474 44.924 1.00 43.88 307 TRP A O 1
ATOM 2573 N N . SER A 1 308 ? -34.666 -9.117 46.419 1.00 51.50 308 SER A N 1
ATOM 2574 C CA . SER A 1 308 ? -33.741 -9.661 47.405 1.00 51.50 308 SER A CA 1
ATOM 2575 C C . SER A 1 308 ? -33.653 -11.168 47.167 1.00 51.50 308 SER A C 1
ATOM 2577 O O . SER A 1 308 ? -34.671 -11.797 46.901 1.00 51.50 308 SER A O 1
ATOM 2579 N N . HIS A 1 309 ? -32.444 -11.717 47.299 1.00 52.62 309 HIS A N 1
ATOM 2580 C CA . HIS A 1 309 ? -32.066 -13.136 47.181 1.00 52.62 309 HIS A CA 1
ATOM 2581 C C . HIS A 1 309 ? -31.519 -13.582 45.816 1.00 52.62 309 HIS A C 1
ATOM 2583 O O . HIS A 1 309 ? -32.100 -14.406 45.118 1.00 52.62 309 HIS A O 1
ATOM 2589 N N . LEU A 1 310 ? -30.299 -13.129 45.516 1.00 51.88 310 LEU A N 1
ATOM 2590 C CA . LEU A 1 310 ? -29.310 -13.966 44.834 1.00 51.88 310 LEU A CA 1
ATOM 2591 C C . LEU A 1 310 ? -28.089 -14.136 45.761 1.00 51.88 310 LEU A C 1
ATOM 2593 O O . LEU A 1 310 ? -27.668 -13.153 46.377 1.00 51.88 310 LEU A O 1
ATOM 2597 N N . PRO A 1 311 ? -27.554 -15.361 45.921 1.00 66.12 311 PRO A N 1
ATOM 2598 C CA . PRO A 1 311 ? -26.393 -15.626 46.766 1.00 66.12 311 PRO A CA 1
ATOM 2599 C C . PRO A 1 311 ? -25.098 -15.068 46.144 1.00 66.12 311 PRO A C 1
ATOM 2601 O O . PRO A 1 311 ? -25.020 -14.913 44.923 1.00 66.12 311 PRO A O 1
ATOM 2604 N N . PRO A 1 312 ? -24.067 -14.773 46.959 1.00 55.34 312 PRO A N 1
ATOM 2605 C CA . PRO A 1 312 ? -22.809 -14.216 46.472 1.00 55.34 312 PRO A CA 1
ATOM 2606 C C . PRO A 1 312 ? -22.071 -15.230 45.587 1.00 55.34 312 PRO A C 1
ATOM 2608 O O . PRO A 1 312 ? -21.705 -16.317 46.038 1.00 55.34 312 PRO A O 1
ATOM 2611 N N . MET A 1 313 ? -21.839 -14.865 44.323 1.00 49.06 313 MET A N 1
ATOM 2612 C CA . MET A 1 313 ? -20.904 -15.578 43.453 1.00 49.06 313 MET A CA 1
ATOM 2613 C C . MET A 1 313 ? -19.488 -15.428 44.009 1.00 49.06 313 MET A C 1
ATOM 2615 O O . MET A 1 313 ? -19.001 -14.318 44.211 1.00 49.06 313 MET A O 1
ATOM 2619 N N . GLN A 1 314 ? -18.845 -16.567 44.248 1.00 55.06 314 GLN A N 1
ATOM 2620 C CA . GLN A 1 314 ? -17.442 -16.662 44.625 1.00 55.06 314 GLN A CA 1
ATOM 2621 C C . GLN A 1 314 ? -16.546 -16.107 43.509 1.00 55.06 314 GLN A C 1
ATOM 2623 O O . GLN A 1 314 ? -16.712 -16.442 42.335 1.00 55.06 314 GLN A O 1
ATOM 2628 N N . GLU A 1 315 ? -15.587 -15.269 43.894 1.00 55.94 315 GLU A N 1
ATOM 2629 C CA . GLU A 1 315 ? -14.533 -14.762 43.018 1.00 55.94 315 GLU A CA 1
ATOM 2630 C C . GLU A 1 315 ? -13.596 -15.903 42.577 1.00 55.94 315 GLU A C 1
ATOM 2632 O O . GLU A 1 315 ? -13.109 -16.651 43.431 1.00 55.94 315 GLU A O 1
ATOM 2637 N N . PRO A 1 316 ? -13.280 -16.049 41.277 1.00 60.00 316 PRO A N 1
ATOM 2638 C CA . PRO A 1 316 ? -12.159 -16.875 40.859 1.00 60.00 316 PRO A CA 1
ATOM 2639 C C . PRO A 1 316 ? -10.820 -16.147 41.098 1.00 60.00 316 PRO A C 1
ATOM 2641 O O . PRO A 1 316 ? -10.737 -14.921 40.971 1.00 60.00 316 PRO A O 1
ATOM 2644 N N . PRO A 1 317 ? -9.754 -16.895 41.436 1.00 52.44 317 PRO A N 1
ATOM 2645 C CA . PRO A 1 317 ? -8.489 -16.338 41.879 1.00 52.44 317 PRO A CA 1
ATOM 2646 C C . PRO A 1 317 ? -7.732 -15.582 40.787 1.00 52.44 317 PRO A C 1
ATOM 2648 O O . PRO A 1 317 ? -7.830 -15.818 39.584 1.00 52.44 317 PRO A O 1
ATOM 2651 N N . SER A 1 318 ? -6.923 -14.666 41.296 1.00 46.12 318 SER A N 1
ATOM 2652 C CA . SER A 1 318 ? -6.047 -13.732 40.614 1.00 46.12 318 SER A CA 1
ATOM 2653 C C . SER A 1 318 ? -4.990 -14.406 39.724 1.00 46.12 318 SER A C 1
ATOM 2655 O O . SER A 1 318 ? -4.424 -15.430 40.090 1.00 46.12 318 SER A O 1
ATOM 2657 N N . LYS A 1 319 ? -4.603 -13.668 38.671 1.00 40.28 319 LYS A N 1
ATOM 2658 C CA . LYS A 1 319 ? -3.329 -13.717 37.918 1.00 40.28 319 LYS A CA 1
ATOM 2659 C C . LYS A 1 319 ? -3.143 -14.836 36.884 1.00 40.28 319 LYS A C 1
ATOM 2661 O O . LYS A 1 319 ? -2.776 -15.950 37.223 1.00 40.28 319 LYS A O 1
ATOM 2666 N N . VAL A 1 320 ? -3.094 -14.416 35.617 1.00 34.59 320 VAL A N 1
ATOM 2667 C CA . VAL A 1 320 ? -1.895 -14.575 34.773 1.00 34.59 320 VAL A CA 1
ATOM 2668 C C . VAL A 1 320 ? -1.696 -13.258 34.017 1.00 34.59 320 VAL A C 1
ATOM 2670 O O . VAL A 1 320 ? -2.582 -12.808 33.297 1.00 34.59 320 VAL A O 1
ATOM 2673 N N . VAL A 1 321 ? -0.554 -12.609 34.239 1.00 38.09 321 VAL A N 1
ATOM 2674 C CA . VAL A 1 321 ? -0.073 -11.486 33.423 1.00 38.09 321 VAL A CA 1
ATOM 2675 C C . VAL A 1 321 ? 0.748 -12.105 32.294 1.00 38.09 321 VAL A C 1
ATOM 2677 O O . VAL A 1 321 ? 1.689 -12.844 32.582 1.00 38.09 321 VAL A O 1
ATOM 2680 N N . LEU A 1 322 ? 0.365 -11.835 31.045 1.00 33.72 322 LEU A N 1
ATOM 2681 C CA . LEU A 1 322 ? 1.139 -12.124 29.833 1.00 33.72 322 LEU A CA 1
ATOM 2682 C C . LEU A 1 322 ? 1.674 -10.825 29.237 1.00 33.72 322 LEU A C 1
ATOM 2684 O O . LEU A 1 322 ? 0.898 -9.838 29.212 1.00 33.72 322 LEU A O 1
#

Secondary structure (DSSP, 8-state):
------S--SHHHHHHHHHHHS-TTSEEEEES-HHHHHHHHHH-SEEEEE-TTT-SB-TTT--BHHHHHHHHHHHHHHS-GGG-SHHHHHHHHHHHHHHHHTTTTHHHHHHHHHHHS--------HHHHHHHHHHHHHHHHHHHHHHHHHHHHHHHHHHHHHHHHHHHHHHHHHHHHHHHHHHHHHHHHHHHHHHHHHHHHHHHHHTT-SPPPPPPPP-PPPPP-------S-SSSTT-S---HHHHHHHHHHHHHHHHHHHHHT-----HHHHHHTTPPP--S-----PPP----PPPPP---------PPPPPPPP----

InterPro domains:
  IPR053164 IS1016-like transposase [PTHR47163] (4-105)

Foldseek 3Di:
DDDDDFPDPALVSVLVVCQVPDQQADADEEAPDPSPVVSNVVRHPHYDYDHPVPDCADPPVRDHPVVVVVVVVVLVVQDDPVQPDRVRSGVSSVVVVLCVVQVPNSPVVVVVVVVVDDDDPDDDDVVVVVVVVVVVVVVVVVVVVVVVVVVVVVVVVVVVVVVVVVVVVVVVVVVVVVVVVVVVVVVVVVVVVVVVVVVVVVVCVVVVNDPDPDPDDPDDDDDPDDDDPPDPDPPPPPPPDPDVVNVVVVVVVVVVVVVVVVVVVPDPPPVVVVVVVPDDDDDPPDDDDDDDDDDDDDDDDDDDDDDDDDDDDDDDDDDDDD